Protein AF-A0A7J6WUA5-F1 (afdb_monomer)

Radius of gyration: 18.85 Å; Cα contacts (8 Å, |Δi|>4): 194; chains: 1; bounding box: 46×39×50 Å

InterPro domains:
  IPR005299 SAM dependent carboxyl methyltransferase [PF03492] (6-185)
  IPR005299 SAM dependent carboxyl methyltransferase [PTHR31009] (3-185)
  IPR029063 S-adenosyl-L-methionine-dependent methyltransferase superfamily [SSF53335] (3-185)
  IPR042086 Methyltransferase, alpha-helical capping domain [G3DSA:1.10.1200.270] (1-55)
  IPR042086 Methyltransferase, alpha-helical capping domain [G3DSA:1.10.1200.270] (58-186)

Structure (mmCIF, N/CA/C/O backbone):
data_AF-A0A7J6WUA5-F1
#
_entry.id   AF-A0A7J6WUA5-F1
#
loop_
_atom_site.group_PDB
_atom_site.id
_atom_site.type_symbol
_atom_site.label_atom_id
_atom_site.label_alt_id
_atom_site.label_comp_id
_atom_site.label_asym_id
_atom_site.label_entity_id
_atom_site.label_seq_id
_atom_site.pdbx_PDB_ins_code
_atom_site.Cartn_x
_atom_site.Cartn_y
_atom_site.Cartn_z
_atom_site.occupancy
_atom_site.B_iso_or_equiv
_atom_site.auth_seq_id
_atom_site.auth_comp_id
_atom_site.auth_asym_id
_atom_site.auth_atom_id
_atom_site.pdbx_PDB_model_num
ATOM 1 N N . GLU A 1 1 ? -14.670 4.514 -6.504 1.00 47.25 1 GLU A N 1
ATOM 2 C CA . GLU A 1 1 ? -13.288 4.251 -6.957 1.00 47.25 1 GLU A CA 1
ATOM 3 C C . GLU A 1 1 ? -12.418 4.179 -5.710 1.00 47.25 1 GLU A C 1
ATOM 5 O O . GLU A 1 1 ? -12.694 4.942 -4.797 1.00 47.25 1 GLU A O 1
ATOM 10 N N . ILE A 1 2 ? -11.485 3.227 -5.611 1.00 73.00 2 ILE A N 1
ATOM 11 C CA . ILE A 1 2 ? -10.708 2.976 -4.371 1.00 73.00 2 ILE A CA 1
ATOM 12 C C . ILE A 1 2 ? -9.416 3.826 -4.337 1.00 73.00 2 ILE A C 1
ATOM 14 O O . ILE A 1 2 ? -8.703 3.873 -3.342 1.00 73.00 2 ILE A O 1
ATOM 18 N N . VAL A 1 3 ? -9.103 4.515 -5.437 1.00 82.44 3 VAL A N 1
ATOM 19 C CA . VAL A 1 3 ? -7.919 5.369 -5.586 1.00 82.44 3 VAL A CA 1
ATOM 20 C C . VAL A 1 3 ? -8.333 6.840 -5.428 1.00 82.44 3 VAL A C 1
ATOM 22 O O . VAL A 1 3 ? -9.406 7.206 -5.918 1.00 82.44 3 VAL A O 1
ATOM 25 N N . PRO A 1 4 ? -7.520 7.696 -4.776 1.00 86.94 4 PRO A N 1
ATOM 26 C CA . PRO A 1 4 ? -7.826 9.120 -4.661 1.00 86.94 4 PRO A CA 1
ATOM 27 C C . PRO A 1 4 ? -7.942 9.803 -6.031 1.00 86.94 4 PRO A C 1
ATOM 29 O O . PRO A 1 4 ? -7.186 9.499 -6.949 1.00 86.94 4 PRO A O 1
ATOM 32 N N . GLN A 1 5 ? -8.860 10.761 -6.157 1.00 89.25 5 GLN A N 1
ATOM 33 C CA . GLN A 1 5 ? -9.063 11.539 -7.387 1.00 89.25 5 GLN A CA 1
ATOM 34 C C . GLN A 1 5 ? -8.179 12.796 -7.429 1.00 89.25 5 GLN A C 1
ATOM 36 O O . GLN A 1 5 ? -7.785 13.314 -6.381 1.00 89.25 5 GLN A O 1
ATOM 41 N N . GLY A 1 6 ? -7.913 13.332 -8.627 1.00 89.56 6 GLY A N 1
ATOM 42 C CA . GLY A 1 6 ? -7.157 14.582 -8.796 1.00 89.56 6 GLY A CA 1
ATOM 43 C C . GLY A 1 6 ? -5.647 14.428 -8.586 1.00 89.56 6 GLY A C 1
ATOM 44 O O . GLY A 1 6 ? -4.981 15.365 -8.134 1.00 89.56 6 GLY A O 1
ATOM 45 N N . ILE A 1 7 ? -5.120 13.228 -8.849 1.00 93.50 7 ILE A N 1
ATOM 46 C CA . ILE A 1 7 ? -3.705 12.857 -8.683 1.00 93.50 7 ILE A CA 1
ATOM 47 C C . ILE A 1 7 ? -3.048 12.425 -10.000 1.00 93.50 7 ILE A C 1
ATOM 49 O O . ILE A 1 7 ? -2.001 11.781 -9.997 1.00 93.50 7 ILE A O 1
ATOM 53 N N . GLU A 1 8 ? -3.624 12.811 -11.139 1.00 92.69 8 GLU A N 1
ATOM 54 C CA . GLU A 1 8 ? -3.133 12.495 -12.492 1.00 92.69 8 GLU A CA 1
ATOM 55 C C . GLU A 1 8 ? -1.740 13.101 -12.763 1.00 92.69 8 GLU A C 1
ATOM 57 O O . GLU A 1 8 ? -1.074 12.791 -13.747 1.00 92.69 8 GLU A O 1
ATOM 62 N N . ASN A 1 9 ? -1.279 13.984 -11.875 1.00 92.75 9 ASN A N 1
ATOM 63 C CA . ASN A 1 9 ? 0.053 14.565 -11.875 1.00 92.75 9 ASN A CA 1
ATOM 64 C C . ASN A 1 9 ? 1.099 13.743 -11.089 1.00 92.75 9 ASN A C 1
ATOM 66 O O . ASN A 1 9 ? 2.246 14.189 -11.004 1.00 92.75 9 ASN A O 1
ATOM 70 N N . ASN A 1 10 ? 0.768 12.558 -10.552 1.00 93.75 10 ASN A N 1
ATOM 71 C CA . ASN A 1 10 ? 1.708 11.664 -9.852 1.00 93.75 10 ASN A CA 1
ATOM 72 C C . ASN A 1 10 ? 2.637 10.876 -10.804 1.00 93.75 10 ASN A C 1
ATOM 74 O O . ASN A 1 10 ? 2.828 9.669 -10.663 1.00 93.75 10 ASN A O 1
ATOM 78 N N . LYS A 1 11 ? 3.222 11.562 -11.785 1.00 93.75 11 LYS A N 1
ATOM 79 C CA . LYS A 1 11 ? 3.952 10.934 -12.892 1.00 93.75 11 LYS A CA 1
ATOM 80 C C . LYS A 1 11 ? 5.142 10.093 -12.439 1.00 93.75 11 LYS A C 1
ATOM 82 O O . LYS A 1 11 ? 5.892 10.478 -11.537 1.00 93.75 11 LYS A O 1
ATOM 87 N N . GLY A 1 12 ? 5.329 8.954 -13.098 1.00 91.75 12 GLY A N 1
ATOM 88 C CA . GLY A 1 12 ? 6.407 8.001 -12.852 1.00 91.75 12 GLY A CA 1
ATOM 89 C C . GLY A 1 12 ? 6.359 7.318 -11.483 1.00 91.75 12 GLY A C 1
ATOM 90 O O . GLY A 1 12 ? 7.313 6.619 -11.130 1.00 91.75 12 GLY A O 1
ATOM 91 N N . ASN A 1 13 ? 5.295 7.508 -10.701 1.00 92.56 13 ASN A N 1
ATOM 92 C CA . ASN A 1 13 ? 5.089 6.889 -9.399 1.00 92.56 13 ASN A CA 1
ATOM 93 C C . ASN A 1 13 ? 3.769 6.120 -9.392 1.00 92.56 13 ASN A C 1
ATOM 95 O O . ASN A 1 13 ? 2.832 6.481 -10.083 1.00 92.56 13 ASN A O 1
ATOM 99 N N . ILE A 1 14 ? 3.691 5.098 -8.541 1.00 93.50 14 ILE A N 1
ATOM 100 C CA . ILE A 1 14 ? 2.462 4.313 -8.329 1.00 93.50 14 ILE A CA 1
ATOM 101 C C . ILE A 1 14 ? 1.848 4.551 -6.948 1.00 93.50 14 ILE A C 1
ATOM 103 O O . ILE A 1 14 ? 0.890 3.899 -6.557 1.00 93.50 14 ILE A O 1
ATOM 107 N N . TYR A 1 15 ? 2.465 5.424 -6.156 1.00 92.19 15 TYR A N 1
ATOM 108 C CA . TYR A 1 15 ? 2.075 5.755 -4.792 1.00 92.19 15 TYR A CA 1
ATOM 109 C C . TYR A 1 15 ? 2.707 7.099 -4.401 1.00 92.19 15 TYR A C 1
ATOM 111 O O . TYR A 1 15 ? 3.462 7.684 -5.182 1.00 92.19 15 TYR A O 1
ATOM 119 N N . MET A 1 16 ? 2.427 7.587 -3.194 1.00 89.50 16 MET A N 1
ATOM 120 C CA . MET A 1 16 ? 3.076 8.772 -2.634 1.00 89.50 16 MET A CA 1
ATOM 121 C C . MET A 1 16 ? 4.602 8.597 -2.542 1.00 89.50 16 MET A C 1
ATOM 123 O O . MET A 1 16 ? 5.107 7.698 -1.860 1.00 89.50 16 MET A O 1
ATOM 127 N N . TYR A 1 17 ? 5.353 9.490 -3.189 1.00 85.50 17 TYR A N 1
ATOM 128 C CA . TYR A 1 17 ? 6.814 9.482 -3.212 1.00 85.50 17 TYR A CA 1
ATOM 129 C C . TYR A 1 17 ? 7.408 10.902 -3.145 1.00 85.50 17 TYR A C 1
ATOM 131 O O . TYR A 1 17 ? 6.704 11.890 -3.277 1.00 85.50 17 TYR A O 1
ATOM 139 N N . LYS A 1 18 ? 8.731 11.043 -2.950 1.00 83.12 18 LYS A N 1
ATOM 140 C CA . LYS A 1 18 ? 9.404 12.362 -2.799 1.00 83.12 18 LYS A CA 1
ATOM 141 C C . LYS A 1 18 ? 9.215 13.289 -3.992 1.00 83.12 18 LYS A C 1
ATOM 143 O O . LYS A 1 18 ? 9.359 14.493 -3.842 1.00 83.12 18 LYS A O 1
ATOM 148 N N . THR A 1 19 ? 9.015 12.716 -5.173 1.00 88.19 19 THR A N 1
ATOM 149 C CA . THR A 1 19 ? 8.784 13.471 -6.403 1.00 88.19 19 THR A CA 1
ATOM 150 C C . THR A 1 19 ? 7.301 13.737 -6.638 1.00 88.19 19 THR A C 1
ATOM 152 O O . THR A 1 19 ? 6.976 14.473 -7.564 1.00 88.19 19 THR A O 1
ATOM 155 N N . SER A 1 20 ? 6.408 13.157 -5.828 1.00 90.19 20 SER A N 1
ATOM 156 C CA . SER A 1 20 ? 4.976 13.407 -5.914 1.00 90.19 20 SER A CA 1
ATOM 157 C C . SER A 1 20 ? 4.668 14.841 -5.476 1.00 90.19 20 SER A C 1
ATOM 159 O O . SER A 1 20 ? 5.227 15.317 -4.483 1.00 90.19 20 SER A O 1
ATOM 161 N N . PRO A 1 21 ? 3.774 15.541 -6.185 1.00 92.50 21 PRO A N 1
ATOM 162 C CA . PRO A 1 21 ? 3.318 16.858 -5.769 1.00 92.50 21 PRO A CA 1
ATOM 163 C C . PRO A 1 21 ? 2.430 16.774 -4.516 1.00 92.50 21 PRO A C 1
ATOM 165 O O . PRO A 1 21 ? 1.826 15.740 -4.230 1.00 92.50 21 PRO A O 1
ATOM 168 N N . GLN A 1 22 ? 2.346 17.876 -3.761 1.00 91.19 22 GLN A N 1
ATOM 169 C CA . GLN A 1 22 ? 1.662 17.919 -2.459 1.00 91.19 22 GLN A CA 1
ATOM 170 C C . GLN A 1 22 ? 0.196 17.458 -2.526 1.00 91.19 22 GLN A C 1
ATOM 172 O O . GLN A 1 22 ? -0.254 16.735 -1.641 1.00 91.19 22 GLN A O 1
ATOM 177 N N . ASN A 1 23 ? -0.523 17.786 -3.607 1.00 94.62 23 ASN A N 1
ATOM 178 C CA . ASN A 1 23 ? -1.920 17.378 -3.792 1.00 94.62 23 ASN A CA 1
ATOM 179 C C . ASN A 1 23 ? -2.111 15.855 -3.746 1.00 94.62 23 ASN A C 1
ATOM 181 O O . ASN A 1 23 ? -3.179 15.398 -3.355 1.00 94.62 23 ASN A O 1
ATOM 185 N N . VAL A 1 24 ? -1.093 15.069 -4.116 1.00 93.44 24 VAL A N 1
ATOM 186 C CA . VAL A 1 24 ? -1.149 13.606 -4.030 1.00 93.44 24 VAL A CA 1
ATOM 187 C C . VAL A 1 24 ? -1.243 13.182 -2.569 1.00 93.44 24 VAL A C 1
ATOM 189 O O . VAL A 1 24 ? -2.136 12.422 -2.210 1.00 93.44 24 VAL A O 1
ATOM 192 N N . PHE A 1 25 ? -0.379 13.716 -1.706 1.00 91.50 25 PHE A N 1
ATOM 193 C CA . PHE A 1 25 ? -0.401 13.407 -0.276 1.00 91.50 25 PHE A CA 1
ATOM 194 C C . PHE A 1 25 ? -1.731 13.794 0.372 1.00 91.50 25 PHE A C 1
ATOM 196 O O . PHE A 1 25 ? -2.308 12.999 1.115 1.00 91.50 25 PHE A O 1
ATOM 203 N N . ASP A 1 26 ? -2.238 14.979 0.036 1.00 93.25 26 ASP A N 1
ATOM 204 C CA . ASP A 1 26 ? -3.502 15.485 0.567 1.00 93.25 26 ASP A CA 1
ATOM 205 C C . ASP A 1 26 ? -4.687 14.618 0.109 1.00 93.25 26 ASP A C 1
ATOM 207 O O . ASP A 1 26 ? -5.572 14.306 0.906 1.00 93.25 26 ASP A O 1
ATOM 211 N N . ALA A 1 27 ? -4.696 14.182 -1.156 1.00 95.00 27 ALA A N 1
ATOM 212 C CA . ALA A 1 27 ? -5.743 13.325 -1.706 1.00 95.00 27 ALA A CA 1
ATOM 213 C C . ALA A 1 27 ? -5.755 11.937 -1.048 1.00 95.00 27 ALA A C 1
ATOM 215 O O . ALA A 1 27 ? -6.816 11.461 -0.645 1.00 95.00 27 ALA A O 1
ATOM 216 N N . TYR A 1 28 ? -4.586 11.313 -0.879 1.00 94.38 28 TYR A N 1
ATOM 217 C CA . TYR A 1 28 ? -4.449 10.030 -0.185 1.00 94.38 28 TYR A CA 1
ATOM 218 C C . TYR A 1 28 ? -4.880 10.112 1.284 1.00 94.38 28 TYR A C 1
ATOM 220 O O . TYR A 1 28 ? -5.637 9.258 1.746 1.00 94.38 28 TYR A O 1
ATOM 228 N N . LEU A 1 29 ? -4.454 11.155 2.007 1.00 93.44 29 LEU A N 1
ATOM 229 C CA . LEU A 1 29 ? -4.874 11.374 3.392 1.00 93.44 29 LEU A CA 1
ATOM 230 C C . LEU A 1 29 ? -6.388 11.585 3.483 1.00 93.44 29 LEU A C 1
ATOM 232 O O . LEU A 1 29 ? -7.039 10.973 4.324 1.00 93.44 29 LEU A O 1
ATOM 236 N N . LYS A 1 30 ? -6.965 12.412 2.605 1.00 95.06 30 LYS A N 1
ATOM 237 C CA . LYS A 1 30 ? -8.410 12.664 2.570 1.00 95.06 30 LYS A CA 1
ATOM 238 C C . LYS A 1 30 ? -9.211 11.393 2.282 1.00 95.06 30 LYS A C 1
ATOM 240 O O . LYS A 1 30 ? -10.259 11.189 2.893 1.00 95.06 30 LYS A O 1
ATOM 245 N N . GLN A 1 31 ? -8.733 10.554 1.364 1.00 95.75 31 GLN A N 1
ATOM 246 C CA . GLN A 1 31 ? -9.373 9.280 1.044 1.00 95.75 31 GLN A CA 1
ATOM 247 C C . GLN A 1 31 ? -9.356 8.348 2.262 1.00 95.75 31 GLN A C 1
ATOM 249 O O . GLN A 1 31 ? -10.412 7.892 2.694 1.00 95.75 31 GLN A O 1
ATOM 254 N N . PHE A 1 32 ? -8.187 8.161 2.884 1.00 95.25 32 PHE A N 1
ATOM 255 C CA . PHE A 1 32 ? -8.055 7.354 4.098 1.00 95.25 32 PHE A CA 1
ATOM 256 C C . PHE A 1 32 ? -8.932 7.866 5.245 1.00 95.25 32 PHE A C 1
ATOM 258 O O . PHE A 1 32 ? -9.605 7.086 5.911 1.00 95.25 32 PHE A O 1
ATOM 265 N N . ASP A 1 33 ? -8.949 9.179 5.460 1.00 95.44 33 ASP A N 1
ATOM 266 C CA . ASP A 1 33 ? -9.755 9.835 6.484 1.00 95.44 33 ASP A CA 1
ATOM 267 C C . ASP A 1 33 ? -11.253 9.534 6.309 1.00 95.44 33 ASP A C 1
ATOM 269 O O . ASP A 1 33 ? -11.926 9.136 7.266 1.00 95.44 33 ASP A O 1
ATOM 273 N N . SER A 1 34 ? -11.758 9.646 5.077 1.00 95.56 34 SER A N 1
ATOM 274 C CA . SER A 1 34 ? -13.142 9.320 4.721 1.00 95.56 34 SER A CA 1
ATOM 275 C C . SER A 1 34 ? -13.456 7.834 4.908 1.00 95.56 34 SER A C 1
ATOM 277 O O . SER A 1 34 ? -14.470 7.483 5.524 1.00 95.56 34 SER A O 1
ATOM 279 N N . ASP A 1 35 ? -12.585 6.960 4.407 1.00 96.50 35 ASP A N 1
ATOM 280 C CA . ASP A 1 35 ? -12.797 5.512 4.419 1.00 96.50 35 ASP A CA 1
ATOM 281 C C . ASP A 1 35 ? -12.731 4.955 5.842 1.00 96.50 35 ASP A C 1
ATOM 283 O O . ASP A 1 35 ? -13.618 4.211 6.265 1.00 96.50 35 ASP A O 1
ATOM 287 N N . PHE A 1 36 ? -11.736 5.376 6.628 1.00 96.94 36 PHE A N 1
ATOM 288 C CA . PHE A 1 36 ? -11.580 4.929 8.006 1.00 96.94 36 PHE A CA 1
ATOM 289 C C . PHE A 1 36 ? -12.686 5.480 8.914 1.00 96.94 36 PHE A C 1
ATOM 291 O O . PHE A 1 36 ? -13.229 4.732 9.723 1.00 96.94 36 PHE A O 1
ATOM 298 N N . SER A 1 37 ? -13.111 6.738 8.732 1.00 97.19 37 SER A N 1
ATOM 299 C CA . SER A 1 37 ? -14.276 7.283 9.455 1.00 97.19 37 SER A CA 1
ATOM 300 C C . SER A 1 37 ? -15.555 6.501 9.127 1.00 97.19 37 SER A C 1
ATOM 302 O O . SER A 1 37 ? -16.343 6.182 10.014 1.00 97.19 37 SER A O 1
ATOM 304 N N . SER A 1 38 ? -15.763 6.152 7.853 1.00 97.19 38 SER A N 1
ATOM 305 C CA . SER A 1 38 ? -16.928 5.365 7.420 1.00 97.19 38 SER A CA 1
ATOM 306 C C . SER A 1 38 ? -16.897 3.944 7.983 1.00 97.19 38 SER A C 1
ATOM 308 O O . SER A 1 38 ? -17.931 3.426 8.412 1.00 97.19 38 SER A O 1
ATOM 310 N N . PHE A 1 39 ? -15.712 3.331 8.043 1.00 97.50 39 PHE A N 1
ATOM 311 C CA . PHE A 1 39 ? -15.500 2.048 8.705 1.00 97.50 39 PHE A CA 1
ATOM 312 C C . PHE A 1 39 ? -15.868 2.117 10.191 1.00 97.50 39 PHE A C 1
ATOM 314 O O . PHE A 1 39 ? -16.641 1.279 10.652 1.00 97.50 39 PHE A O 1
ATOM 321 N N . LEU A 1 40 ? -15.377 3.119 10.930 1.00 97.94 40 LEU A N 1
ATOM 322 C CA . LEU A 1 40 ? -15.691 3.285 12.352 1.00 97.94 40 LEU A CA 1
ATOM 323 C C . LEU A 1 40 ? -17.197 3.464 12.567 1.00 97.94 40 LEU A C 1
ATOM 325 O O . LEU A 1 40 ? -17.788 2.726 13.349 1.00 97.94 40 LEU A O 1
ATOM 329 N N . ARG A 1 41 ? -17.853 4.347 11.811 1.00 97.38 41 ARG A N 1
ATOM 330 C CA . ARG A 1 41 ? -19.307 4.533 11.917 1.00 97.38 41 ARG A CA 1
ATOM 331 C C . ARG A 1 41 ? -20.092 3.251 11.642 1.00 97.38 41 ARG A C 1
ATOM 333 O O . ARG A 1 41 ? -21.014 2.928 12.374 1.00 97.38 41 ARG A O 1
ATOM 340 N N . SER A 1 42 ? -19.698 2.487 10.626 1.00 97.94 42 SER A N 1
ATOM 341 C CA . SER A 1 42 ? -20.360 1.20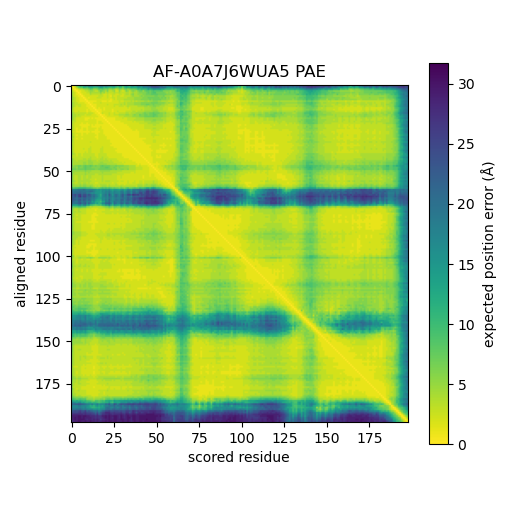8 10.329 1.00 97.94 42 SER A CA 1
ATOM 342 C C . SER A 1 42 ? 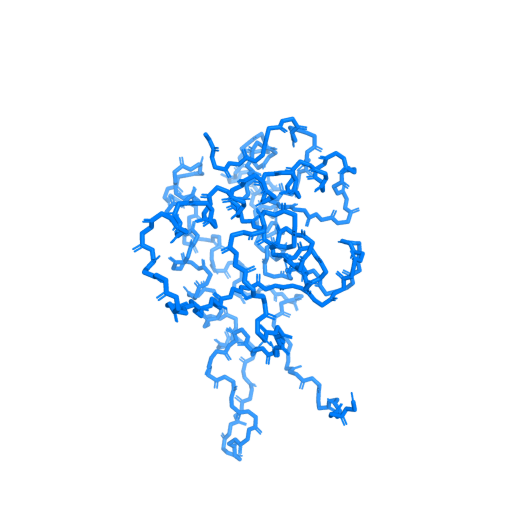-20.180 0.212 11.480 1.00 97.94 42 SER A C 1
ATOM 344 O O . SER A 1 42 ? -21.117 -0.464 11.891 1.00 97.94 42 SER A O 1
ATOM 346 N N . ARG A 1 43 ? -18.973 0.144 12.056 1.00 97.88 43 ARG A N 1
ATOM 347 C CA . ARG A 1 43 ? -18.685 -0.744 13.189 1.00 97.88 43 ARG A CA 1
ATOM 348 C C . ARG A 1 43 ? -19.404 -0.328 14.466 1.00 97.88 43 ARG A C 1
ATOM 350 O O . ARG A 1 43 ? -19.701 -1.199 15.276 1.00 97.88 43 ARG A O 1
ATOM 357 N N . SER A 1 44 ? -19.686 0.955 14.669 1.00 96.88 44 SER A N 1
ATOM 358 C CA . SER A 1 44 ? -20.380 1.408 15.877 1.00 96.88 44 SER A CA 1
ATOM 359 C C . SER A 1 44 ? -21.864 1.053 15.893 1.00 96.88 44 SER A C 1
ATOM 361 O O . SER A 1 44 ? -22.429 0.877 16.968 1.00 96.88 44 SER A O 1
ATOM 363 N N . GLU A 1 45 ? -22.478 0.876 14.723 1.00 97.31 45 GLU A N 1
ATOM 364 C CA . GLU A 1 45 ? -23.852 0.377 14.596 1.00 97.31 45 GLU A CA 1
ATOM 365 C C . GLU A 1 45 ? -23.952 -1.138 14.848 1.00 97.31 45 GLU A C 1
ATOM 367 O O . GLU A 1 45 ? -24.978 -1.632 15.316 1.00 97.31 45 GLU A O 1
ATOM 372 N N . GLU A 1 46 ? -22.887 -1.883 14.551 1.00 97.94 46 GLU A N 1
ATOM 373 C CA . GLU A 1 46 ? -22.861 -3.347 14.633 1.00 97.94 46 GLU A CA 1
ATOM 374 C C . GLU A 1 46 ? -22.342 -3.879 15.978 1.00 97.94 46 GLU A C 1
ATOM 376 O O . GLU A 1 46 ? -22.751 -4.953 16.431 1.00 97.94 46 GLU A O 1
ATOM 381 N N . ILE A 1 47 ? -21.414 -3.162 16.616 1.00 97.44 47 ILE A N 1
ATOM 382 C CA . ILE A 1 47 ? -20.791 -3.581 17.872 1.00 97.44 47 ILE A CA 1
ATOM 383 C C . ILE A 1 47 ? -21.700 -3.210 19.048 1.00 97.44 47 ILE A C 1
ATOM 385 O O . ILE A 1 47 ? -22.100 -2.064 19.229 1.00 97.44 47 ILE A O 1
ATOM 389 N N . ILE A 1 48 ? -21.993 -4.197 19.897 1.00 95.88 48 ILE A N 1
ATOM 390 C CA . ILE A 1 48 ? -22.800 -4.005 21.107 1.00 95.88 48 ILE A CA 1
ATOM 391 C C . ILE A 1 48 ? -22.151 -3.020 22.090 1.00 95.88 48 ILE A C 1
ATOM 393 O O . ILE A 1 48 ? -20.928 -2.887 22.155 1.00 95.88 48 ILE A O 1
ATOM 397 N N . SER A 1 49 ? -22.967 -2.385 22.937 1.00 94.44 49 SER A N 1
ATOM 398 C CA . SER A 1 49 ? -22.461 -1.523 24.011 1.00 94.44 49 SER A CA 1
ATOM 399 C C . SER A 1 49 ? -21.484 -2.280 24.923 1.00 94.44 49 SER A C 1
ATOM 401 O O . SER A 1 49 ? -21.778 -3.384 25.382 1.00 94.44 49 SER A O 1
ATOM 403 N N . GLY A 1 50 ? -20.305 -1.696 25.160 1.00 94.69 50 GLY A N 1
ATOM 404 C CA . GLY A 1 50 ? -19.208 -2.325 25.908 1.00 94.69 50 GLY A CA 1
ATOM 405 C C . GLY A 1 50 ? -18.353 -3.313 25.100 1.00 94.69 50 GLY A C 1
ATOM 406 O O . GLY A 1 50 ? -17.360 -3.821 25.624 1.00 94.69 50 GLY A O 1
ATOM 407 N N . GLY A 1 51 ? -18.702 -3.577 23.837 1.00 96.88 51 GLY A N 1
ATOM 408 C CA . GLY A 1 51 ? -17.883 -4.353 22.912 1.00 96.88 51 GLY A CA 1
ATOM 409 C C . GLY A 1 51 ? -16.552 -3.665 22.596 1.00 96.88 51 GLY A C 1
ATOM 410 O O . GLY A 1 51 ? -16.405 -2.451 22.732 1.00 96.88 51 GLY A O 1
ATOM 411 N N . ARG A 1 52 ? -15.563 -4.458 22.174 1.00 96.81 52 ARG A N 1
ATOM 412 C CA . ARG A 1 52 ? -14.215 -3.984 21.834 1.00 96.81 52 ARG A CA 1
ATOM 413 C C . ARG A 1 52 ? -13.843 -4.390 20.419 1.00 96.81 52 ARG A C 1
ATOM 415 O O . ARG A 1 52 ? -14.294 -5.419 19.923 1.00 96.81 52 ARG A O 1
ATOM 422 N N . MET A 1 53 ? -12.969 -3.602 19.811 1.00 97.12 53 MET A N 1
ATOM 423 C CA . MET A 1 53 ? -12.409 -3.861 18.493 1.00 97.12 53 MET A CA 1
ATOM 424 C C . MET A 1 53 ? -10.889 -3.763 18.573 1.00 97.12 53 MET A C 1
ATOM 426 O O . MET A 1 53 ? -10.355 -2.830 19.166 1.00 97.12 53 MET A O 1
ATOM 430 N N . VAL A 1 54 ? -10.203 -4.730 17.968 1.00 97.44 54 VAL A N 1
ATOM 431 C CA . VAL A 1 54 ? -8.747 -4.723 17.809 1.00 97.44 54 VAL A CA 1
ATOM 432 C C . VAL A 1 54 ? -8.460 -4.622 16.319 1.00 97.44 54 VAL A C 1
ATOM 434 O O . VAL A 1 54 ? -8.978 -5.420 15.540 1.00 97.44 54 VAL A O 1
ATOM 437 N N . ILE A 1 55 ? -7.666 -3.629 15.923 1.00 96.75 55 ILE A N 1
ATOM 438 C CA . ILE A 1 55 ? -7.291 -3.396 14.528 1.00 96.75 55 ILE A CA 1
ATOM 439 C C . ILE A 1 55 ? -5.772 -3.416 14.426 1.00 96.75 55 ILE A C 1
ATOM 441 O O . ILE A 1 55 ? -5.085 -2.717 15.167 1.00 96.75 55 ILE A O 1
ATOM 445 N N . THR A 1 56 ? -5.259 -4.179 13.467 1.00 95.06 56 THR A N 1
ATOM 446 C CA . THR A 1 56 ? -3.847 -4.172 13.082 1.00 95.06 56 THR A CA 1
ATOM 447 C C . THR A 1 56 ? -3.755 -3.748 11.625 1.00 95.06 56 THR A C 1
ATOM 449 O O . THR A 1 56 ? -4.452 -4.295 10.773 1.00 95.06 56 THR A O 1
ATOM 452 N N . MET A 1 57 ? -2.918 -2.755 11.334 1.00 92.81 57 MET A N 1
ATOM 453 C CA . MET A 1 57 ? -2.728 -2.225 9.985 1.00 92.81 57 MET A CA 1
ATOM 454 C C . MET A 1 57 ? -1.273 -1.819 9.763 1.00 92.81 57 MET A C 1
ATOM 456 O O . MET A 1 57 ? -0.558 -1.495 10.711 1.00 92.81 57 MET A O 1
ATOM 460 N N . ILE A 1 58 ? -0.842 -1.822 8.503 1.00 90.19 58 ILE A N 1
ATOM 461 C CA . ILE A 1 58 ? 0.485 -1.336 8.124 1.00 90.19 58 ILE A CA 1
ATOM 462 C C . ILE A 1 58 ? 0.474 0.190 8.229 1.00 90.19 58 ILE A C 1
ATOM 464 O O . ILE A 1 58 ? -0.253 0.865 7.503 1.00 90.19 58 ILE A O 1
ATOM 468 N N . GLY A 1 59 ? 1.283 0.728 9.137 1.00 89.19 59 GLY A N 1
ATOM 469 C CA . GLY A 1 59 ? 1.404 2.165 9.363 1.00 89.19 59 GLY A CA 1
ATOM 470 C C . GLY A 1 59 ? 2.776 2.724 8.998 1.00 89.19 59 GLY A C 1
ATOM 471 O O . GLY A 1 59 ? 3.609 2.062 8.376 1.00 89.19 59 GLY A O 1
ATOM 472 N N . ARG A 1 60 ? 3.012 3.967 9.414 1.00 84.19 60 ARG A N 1
ATOM 473 C CA . ARG A 1 60 ? 4.320 4.636 9.379 1.00 84.19 60 ARG A CA 1
ATOM 474 C C . ARG A 1 60 ? 4.564 5.382 10.692 1.00 84.19 60 ARG A C 1
ATOM 476 O O . ARG A 1 60 ? 3.623 5.926 11.268 1.00 84.19 60 ARG A O 1
ATOM 483 N N . ARG A 1 61 ? 5.813 5.437 11.168 1.00 75.12 61 ARG A N 1
ATOM 484 C CA . ARG A 1 61 ? 6.156 6.155 12.413 1.00 75.12 61 ARG A CA 1
ATOM 485 C C . ARG A 1 61 ? 6.193 7.671 12.225 1.00 75.12 61 ARG A C 1
ATOM 487 O O . ARG A 1 61 ? 5.792 8.419 13.109 1.00 75.12 61 ARG A O 1
ATOM 494 N N . ILE A 1 62 ? 6.695 8.126 11.080 1.00 66.38 62 ILE A N 1
ATOM 495 C CA . ILE A 1 62 ? 7.049 9.533 10.867 1.00 66.38 62 ILE A CA 1
ATOM 496 C C . ILE A 1 62 ? 5.842 10.361 10.3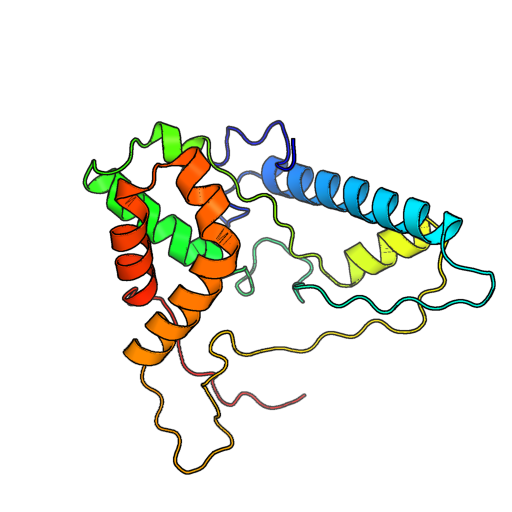92 1.00 66.38 62 ILE A C 1
ATOM 498 O O . ILE A 1 62 ? 5.098 9.958 9.495 1.00 66.38 62 ILE A O 1
ATOM 502 N N . LEU A 1 63 ? 5.700 11.552 10.988 1.00 57.41 63 LEU A N 1
ATOM 503 C CA . LEU A 1 63 ? 4.690 12.568 10.660 1.00 57.41 63 LEU A CA 1
ATOM 504 C C . LEU A 1 63 ? 4.841 13.098 9.225 1.00 57.41 63 LEU A C 1
ATOM 506 O O . LEU A 1 63 ? 3.855 13.255 8.515 1.00 57.41 63 LEU A O 1
ATOM 510 N N . GLU A 1 64 ? 6.084 13.318 8.794 1.00 56.47 64 GLU A N 1
ATOM 511 C CA . GLU A 1 64 ? 6.427 13.856 7.480 1.00 56.47 64 GLU A CA 1
ATOM 512 C C . GLU A 1 64 ? 6.411 12.776 6.384 1.00 56.47 64 GLU A C 1
ATOM 514 O O . GLU A 1 64 ? 7.264 11.877 6.389 1.00 56.47 64 GLU A O 1
ATOM 519 N N . PRO A 1 65 ? 5.530 12.886 5.371 1.00 51.69 65 PRO A N 1
ATOM 520 C CA . PRO A 1 65 ? 5.477 11.952 4.243 1.00 51.69 65 PRO A CA 1
ATOM 521 C C . PRO A 1 65 ? 6.764 11.908 3.397 1.00 51.69 65 PRO A C 1
ATOM 523 O O . PRO A 1 65 ? 6.939 11.027 2.556 1.00 51.69 65 PRO A O 1
ATOM 526 N N . SER A 1 66 ? 7.673 12.866 3.598 1.00 49.28 66 SER A N 1
ATOM 527 C CA . SER A 1 66 ? 8.870 13.096 2.788 1.00 49.28 66 SER A CA 1
ATOM 528 C C . SER A 1 66 ? 10.121 12.340 3.259 1.00 49.28 66 SER A C 1
ATOM 530 O O . SER A 1 66 ? 11.111 12.304 2.520 1.00 49.28 66 SER A O 1
ATOM 532 N N . ASN A 1 67 ? 10.118 11.683 4.425 1.00 52.47 67 ASN A N 1
ATOM 533 C CA . ASN A 1 67 ? 11.349 11.133 5.012 1.00 52.47 67 ASN A CA 1
ATOM 534 C C . ASN A 1 67 ? 11.606 9.638 4.703 1.00 52.47 67 ASN A C 1
ATOM 536 O O . ASN A 1 67 ? 10.792 8.970 4.068 1.00 52.47 67 ASN A O 1
ATOM 540 N N . LYS A 1 68 ? 12.798 9.142 5.071 1.00 46.66 68 LYS A N 1
ATOM 541 C CA . LYS A 1 68 ? 13.407 7.854 4.654 1.00 46.66 68 LYS A CA 1
ATOM 542 C C . LYS A 1 68 ? 12.651 6.570 5.046 1.00 46.66 68 LYS A C 1
ATOM 544 O O . LYS A 1 68 ? 12.959 5.523 4.488 1.00 46.66 68 LYS A O 1
ATOM 549 N N . GLU A 1 69 ? 11.653 6.642 5.923 1.00 50.41 69 GLU A N 1
ATOM 550 C CA . GLU A 1 69 ? 10.776 5.513 6.297 1.00 50.41 69 GLU A CA 1
ATOM 551 C C . GLU A 1 69 ? 9.507 5.453 5.430 1.00 50.41 69 GLU A C 1
ATOM 553 O O . GLU A 1 69 ? 8.401 5.186 5.898 1.00 50.41 69 GLU A O 1
ATOM 558 N N . ARG A 1 70 ? 9.639 5.754 4.137 1.00 58.62 70 ARG A N 1
ATOM 559 C CA . ARG A 1 70 ? 8.562 5.508 3.173 1.00 58.62 70 ARG A CA 1
ATOM 560 C C . ARG A 1 70 ? 8.448 4.013 2.897 1.00 58.62 70 ARG A C 1
ATOM 562 O O . ARG A 1 70 ? 9.398 3.268 3.125 1.00 58.62 70 ARG A O 1
ATOM 569 N N . CYS A 1 71 ? 7.294 3.579 2.383 1.00 65.56 71 CYS A N 1
ATOM 570 C CA . CYS A 1 71 ? 7.093 2.199 1.944 1.00 65.56 71 CYS A CA 1
ATOM 571 C C . CYS A 1 71 ? 8.066 1.878 0.795 1.00 65.56 71 CYS A C 1
ATOM 573 O O . CYS A 1 71 ? 7.743 2.033 -0.384 1.00 65.56 71 CYS A O 1
ATOM 575 N N . LYS A 1 72 ? 9.288 1.468 1.157 1.00 77.44 72 LYS A N 1
ATOM 576 C CA . LYS A 1 72 ? 10.392 1.159 0.244 1.00 77.44 72 LYS A CA 1
ATOM 577 C C . LYS A 1 72 ? 9.958 0.127 -0.796 1.00 77.44 72 LYS A C 1
ATOM 579 O O . LYS A 1 72 ? 10.412 0.172 -1.929 1.00 77.44 72 LYS A O 1
ATOM 584 N N . LEU A 1 73 ? 9.022 -0.745 -0.431 1.00 86.44 73 LEU A N 1
ATOM 585 C CA . LEU A 1 73 ? 8.421 -1.742 -1.309 1.00 86.44 73 LEU A CA 1
ATOM 586 C C . LEU A 1 73 ? 7.758 -1.112 -2.537 1.00 86.44 73 LEU A C 1
ATOM 588 O O . LEU A 1 73 ? 8.112 -1.450 -3.661 1.00 86.44 73 LEU A O 1
ATOM 592 N N . TRP A 1 74 ? 6.853 -0.151 -2.344 1.00 89.06 74 TRP A N 1
ATOM 593 C CA . TRP A 1 74 ? 6.154 0.484 -3.465 1.00 89.06 74 TRP A CA 1
ATOM 594 C C . TRP A 1 74 ? 7.090 1.344 -4.312 1.00 89.06 74 TRP A C 1
ATOM 596 O O . TRP A 1 74 ? 6.921 1.423 -5.525 1.00 89.06 74 TRP A O 1
ATOM 606 N N . GLU A 1 75 ? 8.128 1.929 -3.709 1.00 88.19 75 GLU A N 1
ATOM 607 C CA . GLU A 1 75 ? 9.190 2.602 -4.461 1.00 88.19 75 GLU A CA 1
ATOM 608 C C . GLU A 1 75 ? 9.959 1.628 -5.364 1.00 88.19 75 GLU A C 1
ATOM 610 O O . GLU A 1 75 ? 10.196 1.935 -6.533 1.00 88.19 75 GLU A O 1
ATOM 615 N N . LEU A 1 76 ? 10.374 0.477 -4.828 1.00 90.56 76 LEU A N 1
ATOM 616 C CA . LEU A 1 76 ? 11.100 -0.551 -5.575 1.00 90.56 76 LEU A CA 1
ATOM 617 C C . LEU A 1 76 ? 10.235 -1.111 -6.711 1.00 90.56 76 LEU A C 1
ATOM 619 O O . LEU A 1 76 ? 10.728 -1.263 -7.825 1.00 90.56 76 LEU A O 1
ATOM 623 N N . LEU A 1 77 ? 8.940 -1.323 -6.465 1.00 93.94 77 LEU A N 1
ATOM 624 C CA . LEU A 1 77 ? 7.992 -1.754 -7.492 1.00 93.94 77 LEU A CA 1
ATOM 625 C C . LEU A 1 77 ? 7.814 -0.688 -8.586 1.00 93.94 77 LEU A C 1
ATOM 627 O O . LEU A 1 77 ? 7.902 -1.002 -9.771 1.00 93.94 77 LEU A O 1
ATOM 631 N N . ALA A 1 78 ? 7.664 0.587 -8.205 1.00 94.00 78 ALA A N 1
ATOM 632 C CA . ALA A 1 78 ? 7.598 1.701 -9.154 1.00 94.00 78 ALA A CA 1
ATOM 633 C C . ALA A 1 78 ? 8.872 1.815 -10.000 1.00 94.00 78 ALA A C 1
ATOM 635 O O . ALA A 1 78 ? 8.804 2.115 -11.189 1.00 94.00 78 ALA A O 1
ATOM 636 N N . LYS A 1 79 ? 10.047 1.579 -9.400 1.00 94.19 79 LYS A N 1
ATOM 637 C CA . LYS A 1 79 ? 11.318 1.539 -10.133 1.00 94.19 79 LYS A CA 1
ATOM 638 C C . LYS A 1 79 ? 11.323 0.417 -11.169 1.00 94.19 79 LYS A C 1
ATOM 640 O O . LYS A 1 79 ? 11.672 0.691 -12.308 1.00 94.19 79 LYS A O 1
ATOM 645 N N . SER A 1 80 ? 10.899 -0.795 -10.806 1.00 96.31 80 SER A N 1
ATOM 646 C CA . SER A 1 80 ? 10.838 -1.915 -11.755 1.00 96.31 80 SER A CA 1
ATOM 647 C C . SER A 1 80 ? 9.894 -1.623 -12.923 1.00 96.31 80 SER A C 1
ATOM 649 O O . SER A 1 80 ? 10.256 -1.872 -14.067 1.00 96.31 80 SER A O 1
ATOM 651 N N . LEU A 1 81 ? 8.738 -1.001 -12.667 1.00 97.38 81 LEU A N 1
ATOM 652 C CA . LEU A 1 81 ? 7.837 -0.546 -13.733 1.00 97.38 81 LEU A CA 1
ATOM 653 C C . LEU A 1 81 ? 8.482 0.522 -14.629 1.00 97.38 81 LEU A C 1
ATOM 655 O O . LEU A 1 81 ? 8.331 0.468 -15.846 1.00 97.38 81 LEU A O 1
ATOM 659 N N . ARG A 1 82 ? 9.235 1.475 -14.062 1.00 96.62 82 ARG A N 1
ATOM 660 C CA . ARG A 1 82 ? 9.972 2.474 -14.857 1.00 96.62 82 ARG A CA 1
ATOM 661 C C . ARG A 1 82 ? 11.041 1.848 -15.745 1.00 96.62 82 ARG A C 1
ATOM 663 O O . ARG A 1 82 ? 11.204 2.295 -16.876 1.00 96.62 82 ARG A O 1
ATOM 670 N N . ASP A 1 83 ? 11.736 0.823 -15.259 1.00 96.81 83 ASP A N 1
ATOM 671 C CA . ASP A 1 83 ? 12.714 0.083 -16.060 1.00 96.81 83 ASP A CA 1
ATOM 672 C C . ASP A 1 83 ? 12.011 -0.583 -17.265 1.00 96.81 83 ASP A C 1
ATOM 674 O O . ASP A 1 83 ? 12.459 -0.453 -18.402 1.00 96.81 83 ASP A O 1
ATOM 678 N N . MET A 1 84 ? 10.826 -1.171 -17.054 1.00 97.81 84 MET A N 1
ATOM 679 C CA . MET A 1 84 ? 10.002 -1.742 -18.132 1.00 97.81 84 MET A CA 1
ATOM 680 C C . MET A 1 84 ? 9.461 -0.689 -19.115 1.00 97.81 84 MET A C 1
ATOM 682 O O . MET A 1 84 ? 9.328 -0.976 -20.306 1.00 97.81 84 MET A O 1
ATOM 686 N N . VAL A 1 85 ? 9.177 0.536 -18.657 1.00 97.94 85 VAL A N 1
ATOM 687 C CA . VAL A 1 85 ? 8.830 1.669 -19.537 1.00 97.94 85 VAL A CA 1
ATOM 688 C C . VAL A 1 85 ? 10.023 2.077 -20.401 1.00 97.94 85 VAL A C 1
ATOM 690 O O . VAL A 1 85 ? 9.874 2.261 -21.609 1.00 97.94 85 VAL A O 1
ATOM 693 N N . ALA A 1 86 ? 11.222 2.168 -19.818 1.00 97.69 86 ALA A N 1
ATOM 694 C CA . ALA A 1 86 ? 12.444 2.485 -20.561 1.00 97.69 86 ALA A CA 1
ATOM 695 C C . ALA A 1 86 ? 12.754 1.431 -21.642 1.00 97.69 86 ALA A C 1
ATOM 697 O O . ALA A 1 86 ? 13.233 1.768 -22.726 1.00 97.69 86 ALA A O 1
ATOM 698 N N . GLU A 1 87 ? 12.419 0.170 -21.371 1.00 97.75 87 GLU A N 1
ATOM 699 C CA . GLU A 1 87 ? 12.528 -0.954 -22.307 1.00 97.75 87 GLU A CA 1
ATOM 700 C C . GLU A 1 87 ? 11.346 -1.069 -23.286 1.00 97.75 87 GLU A C 1
ATOM 702 O O . GLU A 1 87 ? 11.361 -1.932 -24.163 1.00 97.75 87 GLU A O 1
ATOM 707 N N . LYS A 1 88 ? 10.349 -0.177 -23.195 1.00 97.44 88 LYS A N 1
ATOM 708 C CA . LYS A 1 88 ? 9.129 -0.156 -24.027 1.00 97.44 88 LYS A CA 1
ATOM 709 C C . LYS A 1 88 ? 8.247 -1.403 -23.891 1.00 97.44 88 LYS A C 1
ATOM 711 O O . LYS A 1 88 ? 7.455 -1.690 -24.786 1.00 97.44 88 LYS A O 1
ATOM 716 N N . ILE A 1 89 ? 8.368 -2.126 -22.779 1.00 97.75 89 ILE A N 1
ATOM 717 C CA . ILE A 1 89 ? 7.483 -3.243 -22.421 1.00 97.75 89 ILE A CA 1
ATOM 718 C C . ILE A 1 89 ? 6.155 -2.695 -21.883 1.00 97.75 89 ILE A C 1
ATOM 720 O O . ILE A 1 89 ? 5.091 -3.235 -22.170 1.00 97.75 89 ILE A O 1
ATOM 724 N N . VAL A 1 90 ? 6.216 -1.591 -21.132 1.00 97.75 90 VAL A N 1
ATOM 725 C CA . VAL A 1 90 ? 5.051 -0.888 -20.582 1.00 97.75 90 VAL A CA 1
ATOM 726 C C . VAL A 1 90 ? 4.962 0.506 -21.198 1.00 97.75 90 VAL A C 1
ATOM 728 O O . VAL A 1 90 ? 5.958 1.213 -21.325 1.00 97.75 90 VAL A O 1
ATOM 731 N N . GLU A 1 91 ? 3.756 0.927 -21.568 1.00 97.69 91 GLU A N 1
ATOM 732 C CA . GLU A 1 91 ? 3.508 2.300 -22.005 1.00 97.69 91 GLU A CA 1
ATOM 733 C C . GLU A 1 91 ? 3.636 3.272 -20.823 1.00 97.69 91 GLU A C 1
ATOM 735 O O . GLU A 1 91 ? 3.017 3.073 -19.778 1.00 97.69 91 GLU A O 1
ATOM 740 N N . GLU A 1 92 ? 4.376 4.369 -20.996 1.00 97.25 92 GLU A N 1
ATOM 741 C CA . GLU A 1 92 ? 4.547 5.398 -19.956 1.00 97.25 92 GLU A CA 1
ATOM 742 C C . GLU A 1 92 ? 3.199 5.936 -19.444 1.00 97.25 92 GLU A C 1
ATOM 744 O O . GLU A 1 92 ? 3.009 6.104 -18.243 1.00 97.25 92 GLU A O 1
ATOM 749 N N . ALA A 1 93 ? 2.217 6.098 -20.336 1.00 96.50 93 ALA A N 1
ATOM 750 C CA . ALA A 1 93 ? 0.869 6.532 -19.975 1.00 96.50 93 ALA A CA 1
ATOM 751 C C . ALA A 1 93 ? 0.141 5.547 -19.037 1.00 96.50 93 ALA A C 1
ATOM 753 O O . ALA A 1 93 ? -0.639 5.974 -18.181 1.00 96.50 93 ALA A O 1
ATOM 754 N N . LYS A 1 94 ? 0.399 4.234 -19.156 1.00 96.38 94 LYS A N 1
ATOM 755 C CA . LYS A 1 94 ? -0.139 3.236 -18.218 1.00 96.38 94 LYS A CA 1
ATOM 756 C C . LYS A 1 94 ? 0.507 3.375 -16.845 1.00 96.38 94 LYS A C 1
ATOM 758 O O . LYS A 1 94 ? -0.193 3.254 -15.847 1.00 96.38 94 LYS A O 1
ATOM 763 N N . LEU A 1 95 ? 1.808 3.659 -16.777 1.00 96.50 95 LEU A N 1
ATOM 764 C CA . LEU A 1 95 ? 2.473 3.925 -15.501 1.00 96.50 95 LEU A CA 1
ATOM 765 C C . LEU A 1 95 ? 1.931 5.202 -14.842 1.00 96.50 95 LEU A C 1
ATOM 767 O O . LEU A 1 95 ? 1.552 5.165 -13.678 1.00 96.50 95 LEU A O 1
ATOM 771 N N . ASP A 1 96 ? 1.853 6.303 -15.588 1.00 95.25 96 ASP A N 1
ATOM 772 C CA . ASP A 1 96 ? 1.441 7.616 -15.069 1.00 95.25 96 ASP A CA 1
ATOM 773 C C . ASP A 1 96 ? -0.016 7.660 -14.582 1.00 95.25 96 ASP A C 1
ATOM 775 O O . ASP A 1 96 ? -0.357 8.463 -13.714 1.00 95.25 96 ASP A O 1
ATOM 779 N N . SER A 1 97 ? -0.881 6.808 -15.134 1.00 94.50 97 SER A N 1
ATOM 780 C CA . SER A 1 97 ? -2.288 6.700 -14.726 1.00 94.50 97 SER A CA 1
ATOM 781 C C . SER A 1 97 ? -2.518 5.745 -13.552 1.00 94.50 97 SER A C 1
ATOM 783 O O . SER A 1 97 ? -3.610 5.734 -12.986 1.00 94.50 97 SER A O 1
ATOM 785 N N . PHE A 1 98 ? -1.517 4.952 -13.162 1.00 95.06 98 PHE A N 1
ATOM 786 C CA . PHE A 1 98 ? -1.667 3.946 -12.118 1.00 95.06 98 PHE A CA 1
ATOM 787 C C . PHE A 1 98 ? -1.324 4.490 -10.732 1.00 95.06 98 PHE A C 1
ATOM 789 O O . PHE A 1 98 ? -0.270 5.081 -10.516 1.00 95.06 98 PHE A O 1
ATOM 796 N N . ASN A 1 99 ? -2.184 4.215 -9.754 1.00 94.50 99 ASN A N 1
ATOM 797 C CA . ASN A 1 99 ? -1.945 4.529 -8.351 1.00 94.50 99 ASN A CA 1
ATOM 798 C C . ASN A 1 99 ? -2.502 3.412 -7.462 1.00 94.50 99 ASN A C 1
ATOM 800 O O . ASN A 1 99 ? -3.594 2.898 -7.697 1.00 94.50 99 ASN A O 1
ATOM 804 N N . LEU A 1 100 ? -1.748 3.036 -6.433 1.00 92.94 100 LEU A N 1
ATOM 805 C CA . LEU A 1 100 ? -2.124 1.984 -5.501 1.00 92.94 100 LEU A CA 1
ATOM 806 C C . LEU A 1 100 ? -3.222 2.468 -4.542 1.00 92.94 100 LEU A C 1
ATOM 808 O O . LEU A 1 100 ? -3.066 3.524 -3.934 1.00 92.94 100 LEU A O 1
ATOM 812 N N . PRO A 1 101 ? -4.285 1.684 -4.305 1.00 92.00 101 PRO A N 1
ATOM 813 C CA . PRO A 1 101 ? -5.381 2.052 -3.406 1.00 92.00 101 PRO A CA 1
ATOM 814 C C . PRO A 1 101 ? -5.048 1.759 -1.931 1.00 92.00 101 PRO A C 1
ATOM 816 O O . PRO A 1 101 ? -5.858 1.204 -1.192 1.00 92.00 101 PRO A O 1
ATOM 819 N N . TYR A 1 102 ? -3.828 2.077 -1.499 1.00 87.75 102 TYR A N 1
ATOM 820 C CA . TYR A 1 102 ? -3.370 1.854 -0.129 1.00 87.75 102 TYR A CA 1
ATOM 821 C C . TYR A 1 102 ? -3.020 3.176 0.532 1.00 87.75 102 TYR A C 1
ATOM 823 O O . TYR A 1 102 ? -2.598 4.116 -0.129 1.00 87.75 102 TYR A O 1
ATOM 831 N N . TYR A 1 103 ? -3.146 3.235 1.851 1.00 90.88 103 TYR A N 1
ATOM 832 C CA . TYR A 1 103 ? -2.601 4.320 2.650 1.00 90.88 103 TYR A CA 1
ATOM 833 C C . TYR A 1 103 ? -1.991 3.735 3.914 1.00 90.88 103 TYR A C 1
ATOM 835 O O . TYR A 1 103 ? -2.631 2.932 4.588 1.00 90.88 103 TYR A O 1
ATOM 843 N N . ASN A 1 104 ? -0.765 4.142 4.237 1.00 90.69 104 ASN A N 1
ATOM 844 C CA . ASN A 1 104 ? -0.085 3.710 5.456 1.00 90.69 104 ASN A CA 1
ATOM 845 C C . ASN A 1 104 ? -0.158 4.849 6.474 1.00 90.69 104 ASN A C 1
ATOM 847 O O . ASN A 1 104 ? 0.720 5.716 6.427 1.00 90.69 104 ASN A O 1
ATOM 851 N N . PRO A 1 105 ? -1.168 4.906 7.355 1.00 91.94 105 PRO A N 1
ATOM 852 C CA . PRO A 1 105 ? -1.344 6.020 8.277 1.00 91.94 105 PRO A CA 1
ATOM 853 C C . PRO A 1 105 ? -0.281 6.048 9.374 1.00 91.94 105 PRO A C 1
ATOM 855 O O . PRO A 1 105 ? 0.342 5.033 9.693 1.00 91.94 105 PRO A O 1
ATOM 858 N N . ASN A 1 106 ? -0.088 7.211 9.987 1.00 90.25 106 ASN A N 1
ATOM 859 C CA . ASN A 1 106 ? 0.649 7.317 11.245 1.00 90.25 106 ASN A CA 1
ATOM 860 C C . ASN A 1 106 ? -0.295 7.317 12.460 1.00 90.25 106 ASN A C 1
ATOM 862 O O . ASN A 1 106 ? -1.504 7.526 12.344 1.00 90.25 106 ASN A O 1
ATOM 866 N N . GLY A 1 107 ? 0.267 7.095 13.651 1.00 92.25 107 GLY A N 1
ATOM 867 C CA . GLY A 1 107 ? -0.518 7.010 14.885 1.00 92.25 107 GLY A CA 1
ATOM 868 C C . GLY A 1 107 ? -1.300 8.289 15.218 1.00 92.25 107 GLY A C 1
ATOM 869 O O . GLY A 1 107 ? -2.398 8.211 15.766 1.00 92.25 107 GLY A O 1
ATOM 870 N N . THR A 1 108 ? -0.779 9.464 14.854 1.00 92.44 108 THR A N 1
ATOM 871 C CA . THR A 1 108 ? -1.469 10.747 15.054 1.00 92.44 108 THR A CA 1
ATOM 872 C C . THR A 1 108 ? -2.697 10.859 14.154 1.00 92.44 108 THR A C 1
ATOM 874 O O . THR A 1 108 ? -3.760 11.244 14.632 1.00 92.44 108 THR A O 1
ATOM 877 N N . GLU A 1 109 ? -2.591 10.470 12.881 1.00 94.56 109 GLU A N 1
ATOM 878 C CA . GLU A 1 109 ? -3.724 10.443 11.940 1.00 94.56 109 GLU A CA 1
ATOM 879 C C . GLU A 1 109 ? -4.843 9.525 12.443 1.00 94.56 109 GLU A C 1
ATOM 881 O O . GLU A 1 109 ? -5.992 9.954 12.537 1.00 94.56 109 GLU A O 1
ATOM 886 N N . ILE A 1 110 ? -4.499 8.298 12.852 1.00 95.50 110 ILE A N 1
ATOM 887 C CA . ILE A 1 110 ? -5.459 7.330 13.408 1.00 95.50 110 ILE A CA 1
ATOM 888 C C . ILE A 1 110 ? -6.151 7.909 14.645 1.00 95.50 110 ILE A C 1
ATOM 890 O O . ILE A 1 110 ? -7.380 7.896 14.736 1.00 95.50 110 ILE A O 1
ATOM 894 N N . ARG A 1 111 ? -5.372 8.443 15.595 1.00 95.94 111 ARG A N 1
ATOM 895 C CA . ARG A 1 111 ? -5.901 9.026 16.834 1.00 95.94 111 ARG A CA 1
ATOM 896 C C . ARG A 1 111 ? -6.874 10.164 16.542 1.00 95.94 111 ARG A C 1
ATOM 898 O O . ARG A 1 111 ? -7.951 10.193 17.132 1.00 95.94 111 ARG A O 1
ATOM 905 N N . ASN A 1 112 ? -6.508 11.067 15.636 1.00 96.25 112 ASN A N 1
ATOM 906 C CA . ASN A 1 112 ? -7.334 12.213 15.277 1.00 96.25 112 ASN A CA 1
ATOM 907 C C . ASN A 1 112 ? -8.665 11.775 14.655 1.00 96.25 112 ASN A C 1
ATOM 909 O O . ASN A 1 112 ? -9.707 12.322 15.013 1.00 96.25 112 ASN A O 1
ATOM 913 N N . ILE A 1 113 ? -8.650 10.772 13.769 1.00 97.56 113 ILE A N 1
ATOM 914 C CA . ILE A 1 113 ? -9.873 10.253 13.143 1.00 97.56 113 ILE A CA 1
ATOM 915 C C . ILE A 1 113 ? -10.791 9.612 14.189 1.00 97.56 113 ILE A C 1
ATOM 917 O O . ILE A 1 113 ? -11.972 9.948 14.230 1.00 97.56 113 ILE A O 1
ATOM 921 N N . ILE A 1 114 ? -10.259 8.761 15.075 1.00 97.19 114 ILE A N 1
ATOM 922 C CA . ILE A 1 114 ? -11.051 8.106 16.133 1.00 97.19 114 ILE A CA 1
ATOM 923 C C . ILE A 1 114 ? -11.670 9.143 17.075 1.00 97.19 114 ILE A C 1
ATOM 925 O O . ILE A 1 114 ? -12.854 9.064 17.393 1.00 97.19 114 ILE A O 1
ATOM 929 N N . GLN A 1 115 ? -10.890 10.142 17.499 1.00 96.69 115 GLN A N 1
ATOM 930 C CA . GLN A 1 115 ? -11.375 11.209 18.377 1.00 96.69 115 GLN A CA 1
ATOM 931 C C . GLN A 1 115 ? -12.454 12.068 17.715 1.00 96.69 115 GLN A C 1
ATOM 933 O O . GLN A 1 115 ? -13.407 12.467 18.380 1.00 96.69 115 GLN A O 1
ATOM 938 N N . ARG A 1 116 ? -12.304 12.362 16.420 1.00 97.06 116 ARG A N 1
ATOM 939 C CA . ARG A 1 116 ? -13.271 13.158 15.661 1.00 97.06 116 ARG A CA 1
ATOM 940 C C . ARG A 1 116 ? -14.561 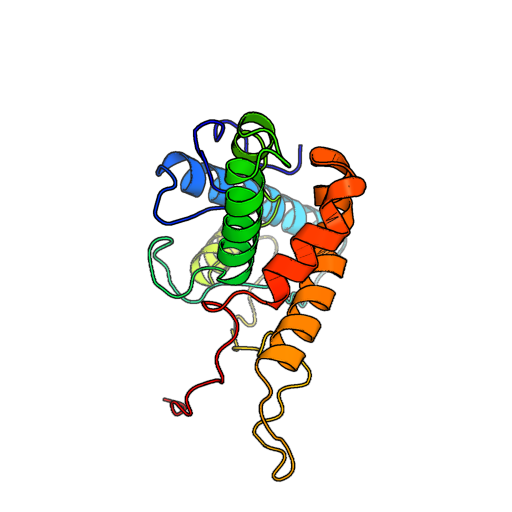12.389 15.381 1.00 97.06 116 ARG A C 1
ATOM 942 O O . ARG A 1 116 ? -15.624 12.997 15.414 1.00 97.06 116 ARG A O 1
ATOM 949 N N . ASP A 1 117 ? -14.470 11.095 15.079 1.00 96.00 117 ASP A N 1
ATOM 950 C CA . ASP A 1 117 ? -15.641 10.237 14.875 1.00 96.00 117 ASP A CA 1
ATOM 951 C C . ASP A 1 117 ? -16.426 10.044 16.181 1.00 96.00 117 ASP A C 1
ATOM 953 O O . ASP A 1 117 ? -17.647 10.175 16.198 1.00 96.00 117 ASP A O 1
ATOM 957 N N . GLY A 1 118 ? -15.722 9.795 17.289 1.00 95.56 118 GLY A N 1
ATOM 958 C CA . GLY A 1 118 ? -16.304 9.740 18.630 1.00 95.56 118 GLY A CA 1
ATOM 959 C C . GLY A 1 118 ? -17.108 8.475 18.940 1.00 95.56 118 GLY A C 1
ATOM 960 O O . GLY A 1 118 ? -17.566 8.332 20.073 1.00 95.56 118 GLY A O 1
ATOM 961 N N . SER A 1 119 ? -17.255 7.538 17.994 1.00 95.88 119 SER A N 1
ATOM 962 C CA . SER A 1 119 ? -18.017 6.304 18.231 1.00 95.88 119 SER A CA 1
ATOM 963 C C . SER A 1 119 ? -17.285 5.288 19.112 1.00 95.88 119 SER A C 1
ATOM 965 O O . SER A 1 119 ? -17.921 4.432 19.723 1.00 95.88 119 SER A O 1
ATOM 967 N N . PHE A 1 120 ? -15.953 5.364 19.181 1.00 97.00 120 PHE A N 1
ATOM 968 C CA . PHE A 1 120 ? -15.116 4.452 19.961 1.00 97.00 120 PHE A CA 1
ATOM 969 C C . PHE A 1 120 ? -14.172 5.207 20.889 1.00 97.00 120 PHE A C 1
ATOM 971 O O . PHE A 1 120 ? -13.636 6.261 20.548 1.00 97.00 120 PHE A O 1
ATOM 978 N N . HIS A 1 121 ? -13.909 4.611 22.050 1.00 96.38 121 HIS A N 1
ATOM 979 C CA . HIS A 1 121 ? -12.817 5.027 22.918 1.00 96.38 121 HIS A CA 1
ATOM 980 C C . HIS A 1 121 ? -11.524 4.310 22.509 1.00 96.38 121 HIS A C 1
ATOM 982 O O . HIS A 1 121 ? -11.522 3.102 22.277 1.00 96.38 121 HIS A O 1
ATOM 988 N N . LEU A 1 122 ? -10.423 5.058 22.405 1.00 97.12 122 LEU A N 1
ATOM 989 C CA . LEU A 1 122 ? -9.116 4.497 22.080 1.00 97.12 122 LEU A CA 1
ATOM 990 C C . LEU A 1 122 ? -8.426 4.001 23.355 1.00 97.12 122 LEU A C 1
ATOM 992 O O . LEU A 1 122 ? -7.822 4.798 24.070 1.00 97.12 122 LEU A O 1
ATOM 996 N N . ASP A 1 123 ? -8.490 2.692 23.592 1.00 96.62 123 ASP A N 1
ATOM 997 C CA . ASP A 1 123 ? -7.850 2.044 24.745 1.00 96.62 123 ASP A CA 1
ATOM 998 C C . ASP A 1 123 ? -6.319 1.980 24.606 1.00 96.62 123 ASP A C 1
ATOM 1000 O O . ASP A 1 123 ? -5.585 2.352 25.519 1.00 96.62 123 ASP A O 1
ATOM 1004 N N . LEU A 1 124 ? -5.830 1.496 23.459 1.00 96.50 124 LEU A N 1
ATOM 1005 C CA . LEU A 1 124 ? -4.410 1.262 23.204 1.00 96.50 124 LEU A CA 1
ATOM 1006 C C . LEU A 1 124 ? -4.068 1.602 21.753 1.00 96.50 124 LEU A C 1
ATOM 1008 O O . LEU A 1 124 ? -4.799 1.242 20.831 1.00 96.50 124 LEU A O 1
ATOM 1012 N N . LEU A 1 125 ? -2.938 2.281 21.559 1.00 95.62 125 LEU A N 1
ATOM 1013 C CA . LEU A 1 125 ? -2.350 2.532 20.248 1.00 95.62 125 LEU A CA 1
ATOM 1014 C C . LEU A 1 125 ? -0.845 2.311 20.340 1.00 95.62 125 LEU A C 1
ATOM 1016 O O . LEU A 1 125 ? -0.131 3.134 20.911 1.00 95.62 125 LEU A O 1
ATOM 1020 N N . GLU A 1 126 ? -0.389 1.212 19.754 1.00 92.94 126 GLU A N 1
ATOM 1021 C CA . GLU A 1 126 ? 1.013 0.811 19.726 1.00 92.94 126 GLU A CA 1
ATOM 1022 C C . GLU A 1 126 ? 1.453 0.530 18.291 1.00 92.94 126 GLU A C 1
ATOM 1024 O O . GLU A 1 126 ? 0.647 0.217 17.414 1.00 92.94 126 GLU A O 1
ATOM 1029 N N . SER A 1 127 ? 2.755 0.652 18.055 1.00 89.50 127 SER A N 1
ATOM 1030 C CA . SER A 1 127 ? 3.387 0.337 16.780 1.00 89.50 127 SER A CA 1
ATOM 1031 C C . SER A 1 127 ? 4.654 -0.460 17.029 1.00 89.50 127 SER A C 1
ATOM 1033 O O . SER A 1 127 ? 5.420 -0.128 17.933 1.00 89.50 127 SER A O 1
ATOM 1035 N N . PHE A 1 128 ? 4.904 -1.457 16.193 1.00 87.00 128 PHE A N 1
ATOM 1036 C CA . PHE A 1 128 ? 6.110 -2.273 16.227 1.00 87.00 128 PHE A CA 1
ATOM 1037 C C . PHE A 1 128 ? 6.611 -2.511 14.803 1.00 87.00 128 PHE A C 1
ATOM 1039 O O . PHE A 1 128 ? 5.842 -2.436 13.842 1.00 87.00 128 PHE A O 1
ATOM 1046 N N . ASP A 1 129 ? 7.906 -2.791 14.668 1.00 82.62 129 ASP A N 1
ATOM 1047 C CA . ASP A 1 129 ? 8.538 -2.956 13.360 1.00 82.62 129 ASP A CA 1
ATOM 1048 C C . ASP A 1 129 ? 8.676 -4.433 13.009 1.00 82.62 129 ASP A C 1
ATOM 1050 O O . ASP A 1 129 ? 9.376 -5.190 13.687 1.00 82.62 129 ASP A O 1
ATOM 1054 N N . VAL A 1 130 ? 8.084 -4.823 11.886 1.00 80.25 130 VAL A N 1
ATOM 1055 C CA . VAL A 1 130 ? 8.212 -6.172 11.326 1.00 80.25 130 VAL A CA 1
ATOM 1056 C C . VAL A 1 130 ? 9.267 -6.209 10.226 1.00 80.25 130 VAL A C 1
ATOM 1058 O O . VAL A 1 130 ? 9.479 -5.220 9.521 1.00 80.25 130 VAL A O 1
ATOM 1061 N N . ASN A 1 131 ? 9.957 -7.344 10.088 1.00 80.00 131 ASN A N 1
ATOM 1062 C CA . ASN A 1 131 ? 10.741 -7.593 8.884 1.00 80.00 131 ASN A CA 1
ATOM 1063 C C . ASN A 1 131 ? 9.787 -7.968 7.740 1.00 80.00 131 ASN A C 1
ATOM 1065 O O . ASN A 1 131 ? 8.813 -8.687 7.952 1.00 80.00 131 ASN A O 1
ATOM 1069 N N . TRP A 1 132 ? 10.052 -7.451 6.541 1.00 79.69 132 TRP A N 1
ATOM 1070 C CA . TRP A 1 132 ? 9.285 -7.798 5.346 1.00 79.69 132 TRP A CA 1
ATOM 1071 C C . TRP A 1 132 ? 9.578 -9.215 4.871 1.00 79.69 132 TRP A C 1
ATOM 1073 O O . TRP A 1 132 ? 8.702 -9.851 4.286 1.00 79.69 132 TRP A O 1
ATOM 1083 N N . ASP A 1 133 ? 10.789 -9.705 5.127 1.00 82.44 133 ASP A N 1
ATOM 1084 C CA . ASP A 1 133 ? 11.094 -11.116 4.977 1.00 82.44 133 ASP A CA 1
ATOM 1085 C C . ASP A 1 133 ? 10.715 -11.852 6.263 1.00 82.44 133 ASP A C 1
ATOM 1087 O O . ASP A 1 133 ? 11.352 -11.694 7.302 1.00 82.44 133 ASP A O 1
ATOM 1091 N N . ALA A 1 134 ? 9.655 -12.655 6.187 1.00 73.69 134 ALA A N 1
ATOM 1092 C CA . ALA A 1 134 ? 9.174 -13.454 7.310 1.00 73.69 134 ALA A CA 1
ATOM 1093 C C . ALA A 1 134 ? 10.118 -14.615 7.675 1.00 73.69 134 ALA A C 1
ATOM 1095 O O . ALA A 1 134 ? 9.926 -15.244 8.711 1.00 73.69 134 ALA A O 1
ATOM 1096 N N . THR A 1 135 ? 11.094 -14.926 6.817 1.00 76.19 135 THR A N 1
ATOM 1097 C CA . THR A 1 135 ? 12.087 -15.988 7.042 1.00 76.19 135 THR A CA 1
ATOM 1098 C C . THR A 1 135 ? 13.417 -15.463 7.572 1.00 76.19 135 THR A C 1
ATOM 1100 O O . THR A 1 135 ? 14.259 -16.263 7.976 1.00 76.19 135 THR A O 1
ATOM 1103 N N . ASP A 1 136 ? 13.601 -14.140 7.589 1.00 74.31 136 ASP A N 1
ATOM 1104 C CA . ASP A 1 136 ? 14.746 -13.507 8.232 1.00 74.31 136 ASP A CA 1
ATOM 1105 C C . ASP A 1 136 ? 14.585 -13.630 9.752 1.00 74.31 136 ASP A C 1
ATOM 1107 O O . ASP A 1 136 ? 13.891 -12.827 10.384 1.00 74.31 136 ASP A O 1
ATOM 1111 N N . ASP A 1 137 ? 15.251 -14.626 10.329 1.00 71.75 137 ASP A N 1
ATOM 1112 C CA . ASP A 1 137 ? 15.297 -14.855 11.769 1.00 71.75 137 ASP A CA 1
ATOM 1113 C C . ASP A 1 137 ? 16.708 -14.557 12.298 1.00 71.75 137 ASP A C 1
ATOM 1115 O O . ASP A 1 137 ? 17.554 -15.449 12.354 1.00 71.75 137 ASP A O 1
ATOM 1119 N N . PRO A 1 138 ? 17.006 -13.295 12.659 1.00 65.44 138 PRO A N 1
ATOM 1120 C CA . PRO A 1 138 ? 18.323 -12.925 13.164 1.00 65.44 138 PRO A CA 1
ATOM 1121 C C . PRO A 1 138 ? 18.618 -13.500 14.559 1.00 65.44 138 PRO A C 1
ATOM 1123 O O . PRO A 1 138 ? 19.750 -13.373 15.020 1.00 65.44 138 PRO A O 1
ATOM 1126 N N . GLU A 1 139 ? 17.626 -14.078 15.247 1.00 70.06 139 GLU A N 1
ATOM 1127 C CA . GLU A 1 139 ? 17.795 -14.715 16.559 1.00 70.06 139 GLU A CA 1
ATOM 1128 C C . GLU A 1 139 ? 18.185 -16.195 16.436 1.00 70.06 139 GLU A C 1
ATOM 1130 O O . GLU A 1 139 ? 18.660 -16.797 17.400 1.00 70.06 139 GLU A O 1
ATOM 1135 N N . ASN A 1 140 ? 18.041 -16.777 15.245 1.00 73.50 140 ASN A N 1
ATOM 1136 C CA . ASN A 1 140 ? 18.495 -18.122 14.941 1.00 73.50 140 ASN A CA 1
ATOM 1137 C C . ASN A 1 140 ? 19.994 -18.113 14.586 1.00 73.50 140 ASN A C 1
ATOM 1139 O O . ASN A 1 140 ? 20.395 -17.571 13.559 1.00 73.50 140 ASN A O 1
ATOM 1143 N N . GLU A 1 141 ? 20.829 -18.743 15.419 1.00 69.06 141 GLU A N 1
ATOM 1144 C CA . GLU A 1 141 ? 22.289 -18.808 15.226 1.00 69.06 141 GLU A CA 1
ATOM 1145 C C . GLU A 1 141 ? 22.706 -19.484 13.904 1.00 69.06 141 GLU A C 1
ATOM 1147 O O . GLU A 1 141 ? 23.781 -19.192 13.378 1.00 69.06 141 GLU A O 1
ATOM 1152 N N . ASP A 1 142 ? 21.846 -20.335 13.336 1.00 72.69 142 ASP A N 1
ATOM 1153 C CA . ASP A 1 142 ? 22.072 -21.008 12.052 1.00 72.69 142 ASP A CA 1
ATOM 1154 C C . ASP A 1 142 ? 21.595 -20.175 10.844 1.00 72.69 142 ASP A C 1
ATOM 1156 O O . ASP A 1 142 ? 21.762 -20.583 9.688 1.00 72.69 142 ASP A O 1
ATOM 1160 N N . PHE A 1 143 ? 20.983 -19.007 11.073 1.00 73.12 143 PHE A N 1
ATOM 1161 C CA . PHE A 1 143 ? 20.460 -18.162 10.007 1.00 73.12 143 PHE A CA 1
ATOM 1162 C C . PHE A 1 143 ? 21.583 -17.457 9.235 1.00 73.12 143 PHE A C 1
ATOM 1164 O O . PHE A 1 143 ? 22.358 -16.660 9.766 1.00 73.12 143 PHE A O 1
ATOM 1171 N N . VAL A 1 144 ? 21.620 -17.692 7.922 1.00 72.38 144 VAL A N 1
ATOM 1172 C CA . VAL A 1 144 ? 22.515 -16.997 6.993 1.00 72.38 144 VAL A CA 1
ATOM 1173 C C . VAL A 1 144 ? 21.682 -16.116 6.074 1.00 72.38 144 VAL A C 1
ATOM 1175 O O . VAL A 1 144 ? 20.961 -16.611 5.206 1.00 72.38 144 VAL A O 1
ATOM 1178 N N . PHE A 1 145 ? 21.819 -14.798 6.230 1.00 76.25 145 PHE A N 1
ATOM 1179 C CA . PHE A 1 145 ? 21.129 -13.840 5.372 1.00 76.25 145 PHE A CA 1
ATOM 1180 C C . PHE A 1 145 ? 21.534 -14.023 3.904 1.00 76.25 145 PHE A C 1
ATOM 1182 O O . PHE A 1 145 ? 22.695 -13.845 3.525 1.00 76.25 145 PHE A O 1
ATOM 1189 N N . SER A 1 146 ? 20.548 -14.313 3.059 1.00 81.38 146 SER A N 1
ATOM 1190 C CA . SER A 1 146 ? 20.695 -14.360 1.608 1.00 81.38 146 SER A CA 1
ATOM 1191 C C . SER A 1 146 ? 19.841 -13.265 0.993 1.00 81.38 146 SER A C 1
ATOM 1193 O O . SER A 1 146 ? 18.616 -13.357 0.960 1.00 81.38 146 SER A O 1
ATOM 1195 N N . LYS A 1 147 ? 20.494 -12.238 0.442 1.00 79.31 147 LYS A N 1
ATOM 1196 C CA . LYS A 1 147 ? 19.805 -11.127 -0.227 1.00 79.31 147 LYS A CA 1
ATOM 1197 C C . LYS A 1 147 ? 18.879 -11.601 -1.354 1.00 79.31 147 LYS A C 1
ATOM 1199 O O . LYS A 1 147 ? 17.812 -11.029 -1.544 1.00 79.31 147 LYS A O 1
ATOM 1204 N N . ILE A 1 148 ? 19.294 -12.637 -2.086 1.00 83.75 148 ILE A N 1
ATOM 1205 C CA . ILE A 1 148 ? 18.521 -13.220 -3.191 1.00 83.75 148 ILE A CA 1
ATOM 1206 C C . ILE A 1 148 ? 17.261 -13.894 -2.643 1.00 83.75 148 ILE A C 1
ATOM 1208 O O . ILE A 1 148 ? 16.156 -13.592 -3.084 1.00 83.75 148 ILE A O 1
ATOM 1212 N N . THR A 1 149 ? 17.420 -14.765 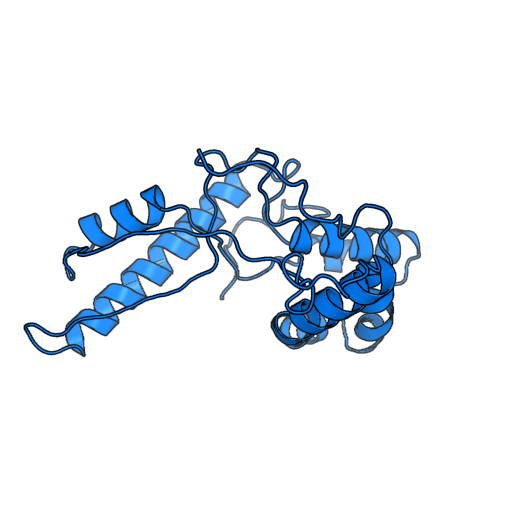-1.644 1.00 85.56 149 THR A N 1
ATOM 1213 C CA . THR A 1 149 ? 16.295 -15.479 -1.023 1.00 85.56 149 THR A CA 1
ATOM 1214 C C . THR A 1 149 ? 15.315 -14.495 -0.392 1.00 85.56 149 THR A C 1
ATOM 1216 O O . THR A 1 149 ? 14.109 -14.608 -0.599 1.00 85.56 149 THR A O 1
ATOM 1219 N N . SER A 1 150 ? 15.839 -13.476 0.288 1.00 85.75 150 SER A N 1
ATOM 1220 C CA . SER A 1 150 ? 15.032 -12.430 0.902 1.00 85.75 150 SER A CA 1
ATOM 1221 C C . SER A 1 150 ? 14.245 -11.627 -0.127 1.00 85.75 150 SER A C 1
ATOM 1223 O O . SER A 1 150 ? 13.032 -11.454 0.005 1.00 85.75 150 SER A O 1
ATOM 1225 N N . GLY A 1 151 ? 14.887 -11.243 -1.234 1.00 88.50 151 GLY A N 1
ATOM 1226 C CA . GLY A 1 151 ? 14.203 -10.597 -2.350 1.00 88.50 151 GLY A CA 1
ATOM 1227 C C . GLY A 1 151 ? 13.070 -11.426 -2.933 1.00 88.50 151 GLY A C 1
ATOM 1228 O O . GLY A 1 151 ? 11.979 -10.900 -3.150 1.00 88.50 151 GLY A O 1
ATOM 1229 N N . GLN A 1 152 ? 13.280 -12.728 -3.107 1.00 90.56 152 GLN A N 1
ATOM 1230 C CA . GLN A 1 152 ? 12.250 -13.643 -3.598 1.00 90.56 152 GLN A CA 1
ATOM 1231 C C . GLN A 1 152 ? 11.086 -13.803 -2.612 1.00 90.56 152 GLN A C 1
ATOM 1233 O O . GLN A 1 152 ? 9.928 -13.827 -3.032 1.00 90.56 152 GLN A O 1
ATOM 1238 N N . ASN A 1 153 ? 11.366 -13.904 -1.312 1.00 89.50 153 ASN A N 1
ATOM 1239 C CA . ASN A 1 153 ? 10.333 -14.041 -0.285 1.00 89.50 153 ASN A CA 1
ATOM 1240 C C . ASN A 1 153 ? 9.466 -12.789 -0.202 1.00 89.50 153 ASN A C 1
ATOM 1242 O O . ASN A 1 153 ? 8.237 -12.881 -0.262 1.00 89.50 153 ASN A O 1
ATOM 1246 N N . VAL A 1 154 ? 10.090 -11.611 -0.167 1.00 89.94 154 VAL A N 1
ATOM 1247 C CA . VAL A 1 154 ? 9.340 -10.356 -0.163 1.00 89.94 154 VAL A CA 1
ATOM 1248 C C . VAL A 1 154 ? 8.576 -10.171 -1.473 1.00 89.94 154 VAL A C 1
ATOM 1250 O O . VAL A 1 154 ? 7.410 -9.786 -1.439 1.00 89.94 154 VAL A O 1
ATOM 1253 N N . ALA A 1 155 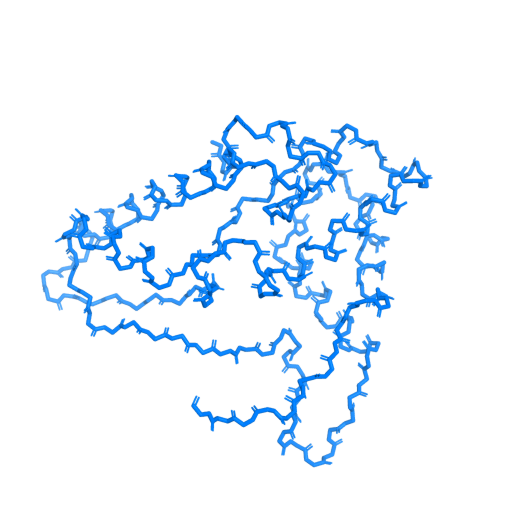? 9.169 -10.499 -2.625 1.00 93.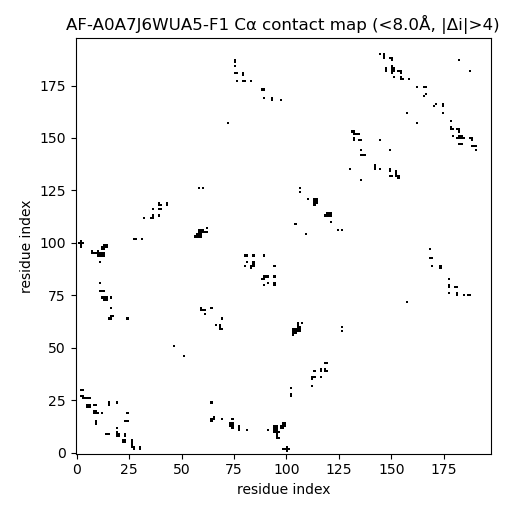19 155 ALA A N 1
ATOM 1254 C CA . ALA A 1 155 ? 8.480 -10.446 -3.915 1.00 93.19 155 ALA A CA 1
ATOM 1255 C C . ALA A 1 155 ? 7.211 -11.298 -3.935 1.00 93.19 155 ALA A C 1
ATOM 1257 O O . ALA A 1 155 ? 6.173 -10.809 -4.370 1.00 93.19 155 ALA A O 1
ATOM 1258 N N . LYS A 1 156 ? 7.253 -12.525 -3.402 1.00 93.62 156 LYS A N 1
ATOM 1259 C CA . LYS A 1 156 ? 6.068 -13.389 -3.281 1.00 93.62 156 LYS A CA 1
ATOM 1260 C C . LYS A 1 156 ? 4.985 -12.758 -2.407 1.00 93.62 156 LYS A C 1
ATOM 1262 O O . LYS A 1 156 ? 3.822 -12.754 -2.803 1.00 93.62 156 LYS A O 1
ATOM 1267 N N . CYS A 1 157 ? 5.353 -12.187 -1.259 1.00 91.81 157 CYS A N 1
ATOM 1268 C CA . CYS A 1 157 ? 4.406 -11.506 -0.372 1.00 91.81 157 CYS A CA 1
ATOM 1269 C C . CYS A 1 157 ? 3.756 -10.292 -1.050 1.00 91.81 157 CYS A C 1
ATOM 1271 O O . CYS A 1 157 ? 2.538 -10.135 -1.010 1.00 91.81 157 CYS A O 1
ATOM 1273 N N . ILE A 1 158 ? 4.555 -9.451 -1.712 1.00 92.69 158 ILE A N 1
ATOM 1274 C CA . ILE A 1 158 ? 4.051 -8.263 -2.411 1.00 92.69 158 ILE A CA 1
ATOM 1275 C C . ILE A 1 158 ? 3.206 -8.645 -3.625 1.00 92.69 158 ILE A C 1
ATOM 1277 O O . ILE A 1 158 ? 2.165 -8.029 -3.862 1.00 92.69 158 ILE A O 1
ATOM 1281 N N . ARG A 1 159 ? 3.591 -9.693 -4.355 1.00 95.81 159 ARG A N 1
ATOM 1282 C CA . ARG A 1 159 ? 2.800 -10.255 -5.450 1.00 95.81 159 ARG A CA 1
ATOM 1283 C C . ARG A 1 159 ? 1.428 -10.697 -4.966 1.00 95.81 159 ARG A C 1
ATOM 1285 O O . ARG A 1 159 ? 0.431 -10.220 -5.495 1.00 95.81 159 ARG A O 1
ATOM 1292 N N . ALA A 1 160 ? 1.369 -11.487 -3.896 1.00 95.12 160 ALA A N 1
ATOM 1293 C CA . ALA A 1 160 ? 0.109 -11.984 -3.350 1.00 95.12 160 ALA A CA 1
ATOM 1294 C C . ALA A 1 160 ? -0.900 -10.868 -3.009 1.00 95.12 160 ALA A C 1
ATOM 1296 O O . ALA A 1 160 ? -2.101 -11.067 -3.174 1.00 95.12 160 ALA A O 1
ATOM 1297 N N . VAL A 1 161 ? -0.434 -9.695 -2.560 1.00 92.12 161 VAL A N 1
ATOM 1298 C CA . VAL A 1 161 ? -1.324 -8.576 -2.192 1.00 92.12 161 VAL A CA 1
ATOM 1299 C C . VAL A 1 161 ? -1.655 -7.625 -3.342 1.00 92.12 161 VAL A C 1
ATOM 1301 O O . VAL A 1 161 ? -2.651 -6.915 -3.246 1.00 92.12 161 VAL A O 1
ATOM 1304 N N . SER A 1 162 ? -0.844 -7.577 -4.405 1.00 94.06 162 SER A N 1
ATOM 1305 C CA . SER A 1 162 ? -0.954 -6.543 -5.453 1.00 94.06 162 SER A CA 1
ATOM 1306 C C . SER A 1 162 ? -1.193 -7.071 -6.869 1.00 94.06 162 SER A C 1
ATOM 1308 O O . SER A 1 162 ? -1.619 -6.297 -7.725 1.00 94.06 162 SER A O 1
ATOM 1310 N N . GLU A 1 163 ? -0.975 -8.364 -7.133 1.00 96.62 163 GLU A N 1
ATOM 1311 C CA . GLU A 1 163 ? -1.043 -8.952 -8.477 1.00 96.62 163 GLU A CA 1
ATOM 1312 C C . GLU A 1 163 ? -2.389 -8.716 -9.157 1.00 96.62 163 GLU A C 1
ATOM 1314 O O . GLU A 1 163 ? -2.410 -8.281 -10.300 1.00 96.62 163 GLU A O 1
ATOM 1319 N N . SER A 1 164 ? -3.510 -8.910 -8.461 1.00 95.88 164 SER A N 1
ATOM 1320 C CA . SER A 1 164 ? -4.841 -8.721 -9.056 1.00 95.88 164 SER A CA 1
ATOM 1321 C C . SER A 1 164 ? -5.059 -7.300 -9.589 1.00 95.88 164 SER A C 1
ATOM 1323 O O . SER A 1 164 ? -5.597 -7.115 -10.681 1.00 95.88 164 SER A O 1
ATOM 1325 N N . ILE A 1 165 ? -4.600 -6.293 -8.843 1.00 95.19 165 ILE A N 1
ATOM 1326 C CA . ILE A 1 165 ? -4.717 -4.882 -9.218 1.00 95.19 165 ILE A CA 1
ATOM 1327 C C . ILE A 1 165 ? -3.746 -4.565 -10.362 1.00 95.19 165 ILE A C 1
ATOM 1329 O O . ILE A 1 165 ? -4.130 -3.894 -11.320 1.00 95.19 165 ILE A O 1
ATOM 1333 N N . LEU A 1 166 ? -2.521 -5.096 -10.313 1.00 96.88 166 LEU A N 1
ATOM 1334 C CA . LEU A 1 166 ? -1.533 -4.925 -11.379 1.00 96.88 166 LEU A CA 1
ATOM 1335 C C . LEU A 1 166 ? -1.99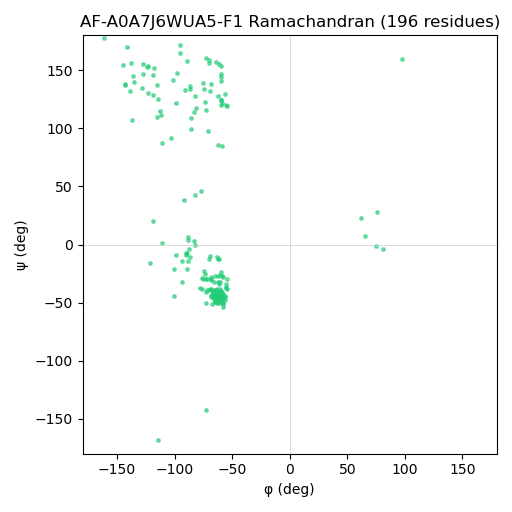3 -5.571 -12.693 1.00 96.88 166 LEU A C 1
ATOM 1337 O O . LEU A 1 166 ? -1.938 -4.912 -13.725 1.00 96.88 166 LEU A O 1
ATOM 1341 N N . VAL A 1 167 ? -2.510 -6.803 -12.657 1.00 97.75 167 VAL A N 1
ATOM 1342 C CA . VAL A 1 167 ? -3.056 -7.514 -13.827 1.00 97.75 167 VAL A CA 1
ATOM 1343 C C . VAL A 1 167 ? -4.188 -6.712 -14.452 1.00 97.75 167 VAL A C 1
ATOM 1345 O O . VAL A 1 167 ? -4.208 -6.526 -15.665 1.00 97.75 167 VAL A O 1
ATOM 1348 N N . SER A 1 168 ? -5.111 -6.196 -13.633 1.00 96.25 168 SER A N 1
ATOM 1349 C CA . SER A 1 168 ? -6.262 -5.445 -14.145 1.00 96.25 168 SER A CA 1
ATOM 1350 C C . SER A 1 168 ? -5.879 -4.169 -14.902 1.00 96.25 168 SER A C 1
ATOM 1352 O O . SER A 1 168 ? -6.619 -3.753 -15.791 1.00 96.25 168 SER A O 1
ATOM 1354 N N . HIS A 1 169 ? -4.731 -3.563 -14.578 1.00 96.38 169 HIS A N 1
ATOM 1355 C CA . HIS A 1 169 ? -4.281 -2.308 -15.183 1.00 96.38 169 HIS A CA 1
ATOM 1356 C C . HIS A 1 169 ? -3.232 -2.504 -16.284 1.00 96.38 169 HIS A C 1
ATOM 1358 O O . HIS A 1 169 ? -3.297 -1.879 -17.344 1.00 96.38 169 HIS A O 1
ATOM 1364 N N . PHE A 1 170 ? -2.248 -3.368 -16.041 1.00 96.94 170 PHE A N 1
ATOM 1365 C CA . PHE A 1 170 ? -1.096 -3.550 -16.921 1.00 96.94 170 PHE A CA 1
ATOM 1366 C C . PHE A 1 170 ? -1.190 -4.777 -17.830 1.00 96.94 170 PHE A C 1
ATOM 1368 O O . PHE A 1 170 ? -0.528 -4.764 -18.864 1.00 96.94 170 PHE A O 1
ATOM 1375 N N . GLY A 1 171 ? -2.021 -5.768 -17.491 1.00 97.12 171 GLY A N 1
ATOM 1376 C CA . GLY A 1 171 ? -2.079 -7.070 -18.162 1.00 97.12 171 GLY A CA 1
ATOM 1377 C C . GLY A 1 171 ? -1.286 -8.156 -17.427 1.00 97.12 171 GLY A C 1
ATOM 1378 O O . GLY A 1 171 ? -0.413 -7.867 -16.607 1.00 97.12 171 GLY A O 1
ATOM 1379 N N . GLU A 1 172 ? -1.613 -9.421 -17.697 1.00 97.81 172 GLU A N 1
ATOM 1380 C CA . GLU A 1 172 ? -0.965 -10.595 -17.085 1.00 97.81 172 GLU A CA 1
ATOM 1381 C C . GLU A 1 172 ? 0.456 -10.807 -17.632 1.00 97.81 172 GLU A C 1
ATOM 1383 O O . GLU A 1 172 ? 1.354 -11.259 -16.922 1.00 97.81 172 GLU A O 1
ATOM 1388 N N . GLU A 1 173 ? 0.686 -10.402 -18.879 1.00 97.62 173 GLU A N 1
ATOM 1389 C CA . GLU A 1 173 ? 1.918 -10.614 -19.633 1.00 97.62 173 GLU A CA 1
ATOM 1390 C C . GLU A 1 173 ? 3.166 -9.990 -18.994 1.00 97.62 173 GLU A C 1
ATOM 1392 O O . GLU A 1 173 ? 4.271 -10.491 -19.203 1.00 97.62 173 GLU A O 1
ATOM 1397 N N . ILE A 1 174 ? 3.012 -8.925 -18.199 1.00 97.56 174 ILE A N 1
ATOM 1398 C CA . ILE A 1 174 ? 4.143 -8.229 -17.569 1.00 97.56 174 ILE A CA 1
ATOM 1399 C C . ILE A 1 174 ? 4.461 -8.722 -16.155 1.00 97.56 174 ILE A C 1
ATOM 1401 O O . ILE A 1 174 ? 5.508 -8.377 -15.612 1.00 97.56 174 ILE A O 1
ATOM 1405 N N . ILE A 1 175 ? 3.558 -9.478 -15.526 1.00 98.06 175 ILE A N 1
ATOM 1406 C CA . ILE A 1 175 ? 3.588 -9.719 -14.076 1.00 98.06 175 ILE A CA 1
ATOM 1407 C C . ILE A 1 175 ? 4.799 -10.547 -13.673 1.00 98.06 175 ILE A C 1
ATOM 1409 O O . ILE A 1 175 ? 5.484 -10.215 -12.705 1.00 98.06 175 ILE A O 1
ATOM 1413 N N . GLU A 1 176 ? 5.088 -11.602 -14.431 1.00 98.06 176 GLU A N 1
ATOM 1414 C CA . GLU A 1 176 ? 6.210 -12.485 -14.129 1.00 98.06 176 GLU A CA 1
ATOM 1415 C C . GLU A 1 176 ? 7.548 -11.734 -14.210 1.00 98.06 176 GLU A C 1
ATOM 1417 O O . GLU A 1 176 ? 8.363 -11.813 -13.293 1.00 98.06 176 GLU A O 1
ATOM 1422 N N . ASP A 1 177 ? 7.760 -10.947 -15.269 1.00 97.94 177 ASP A N 1
ATOM 1423 C CA . ASP A 1 177 ? 8.977 -10.141 -15.439 1.00 97.94 177 ASP A CA 1
ATOM 1424 C C . ASP A 1 177 ? 9.071 -9.025 -14.381 1.00 97.94 177 ASP A C 1
ATOM 1426 O O . ASP A 1 177 ? 10.119 -8.815 -13.764 1.00 97.94 177 ASP A O 1
ATOM 1430 N N . LEU A 1 178 ? 7.952 -8.359 -14.077 1.00 97.94 178 LEU A N 1
ATOM 1431 C CA . LEU A 1 178 ? 7.886 -7.316 -13.054 1.00 97.94 178 LEU A CA 1
ATOM 1432 C C . LEU A 1 178 ? 8.361 -7.823 -11.686 1.00 97.94 178 LEU A C 1
ATOM 1434 O O . LEU A 1 178 ? 9.168 -7.156 -11.028 1.00 97.94 178 LEU A O 1
ATOM 1438 N N . PHE A 1 179 ? 7.877 -8.989 -11.250 1.00 97.25 179 PHE A N 1
ATOM 1439 C CA . PHE A 1 179 ? 8.226 -9.531 -9.938 1.00 97.25 179 PHE A CA 1
ATOM 1440 C C . PHE A 1 179 ? 9.631 -10.134 -9.882 1.00 97.25 179 PHE A C 1
ATOM 1442 O O . PHE A 1 179 ? 10.266 -10.030 -8.831 1.00 97.25 179 PHE A O 1
ATOM 1449 N N . HIS A 1 180 ? 10.167 -10.656 -10.990 1.00 96.00 180 HIS A N 1
ATOM 1450 C CA . HIS A 1 180 ? 11.590 -11.002 -11.081 1.00 96.00 180 HIS A CA 1
ATOM 1451 C C . HIS A 1 180 ? 12.477 -9.765 -10.906 1.00 96.00 180 HIS A C 1
ATOM 1453 O O . HIS A 1 180 ? 13.344 -9.733 -10.033 1.00 96.00 180 HIS A O 1
ATOM 1459 N N . ARG A 1 181 ? 12.195 -8.688 -11.650 1.00 95.25 181 ARG A N 1
ATOM 1460 C CA . ARG A 1 181 ? 12.928 -7.417 -11.527 1.00 95.25 181 ARG A CA 1
ATOM 1461 C C . ARG A 1 181 ? 12.821 -6.828 -10.130 1.00 95.25 181 ARG A C 1
ATOM 1463 O O . ARG A 1 181 ? 13.795 -6.285 -9.620 1.00 95.25 181 ARG A O 1
ATOM 1470 N N . PHE A 1 182 ? 11.639 -6.903 -9.518 1.00 94.19 182 PHE A N 1
ATOM 1471 C CA . PHE A 1 182 ? 11.410 -6.466 -8.142 1.00 94.19 182 PHE A CA 1
ATOM 1472 C C . PHE A 1 182 ? 12.249 -7.259 -7.126 1.00 94.19 182 PHE A C 1
ATOM 1474 O O . PHE A 1 182 ? 12.865 -6.646 -6.252 1.00 94.19 182 PHE A O 1
ATOM 1481 N N . ALA A 1 183 ? 12.300 -8.589 -7.253 1.00 93.31 183 ALA A N 1
ATOM 1482 C CA . ALA A 1 183 ? 13.075 -9.460 -6.369 1.00 93.31 183 ALA A CA 1
ATOM 1483 C C . ALA A 1 183 ? 14.585 -9.185 -6.460 1.00 93.31 183 ALA A C 1
ATOM 1485 O O . ALA A 1 183 ? 15.263 -9.105 -5.435 1.00 93.31 183 ALA A O 1
ATOM 1486 N N . ASP A 1 184 ? 15.090 -8.965 -7.675 1.00 91.06 184 ASP A N 1
ATOM 1487 C CA . ASP A 1 184 ? 16.525 -8.848 -7.955 1.00 91.06 184 ASP A CA 1
ATOM 1488 C C . ASP A 1 184 ? 17.070 -7.415 -7.818 1.00 91.06 184 ASP A C 1
ATOM 1490 O O . ASP A 1 184 ? 18.240 -7.145 -8.118 1.00 91.06 184 ASP A O 1
ATOM 1494 N N . ARG A 1 185 ? 16.254 -6.461 -7.341 1.00 85.50 185 ARG A N 1
ATOM 1495 C CA . ARG A 1 185 ? 16.669 -5.056 -7.250 1.00 85.50 185 ARG A CA 1
ATOM 1496 C C . ARG A 1 185 ? 17.909 -4.880 -6.359 1.00 85.50 185 ARG A C 1
ATOM 1498 O O . ARG A 1 185 ? 17.873 -5.175 -5.158 1.00 85.50 185 ARG A O 1
ATOM 1505 N N . PRO A 1 186 ? 18.999 -4.276 -6.871 1.00 73.62 186 PRO A N 1
ATOM 1506 C CA . PRO A 1 186 ? 20.232 -4.099 -6.105 1.00 73.62 186 PRO A CA 1
ATOM 1507 C C . PRO A 1 186 ? 20.069 -3.108 -4.943 1.00 73.62 186 PRO A C 1
ATOM 1509 O O . PRO A 1 186 ? 20.731 -3.260 -3.914 1.00 73.62 186 PRO A O 1
ATOM 1512 N N . ASP A 1 187 ? 19.155 -2.144 -5.060 1.00 72.00 187 ASP A N 1
ATOM 1513 C CA . ASP A 1 187 ? 18.772 -1.192 -4.012 1.00 72.00 187 ASP A CA 1
ATOM 1514 C C . ASP A 1 187 ? 17.727 -1.745 -3.018 1.00 72.00 187 ASP A C 1
ATOM 1516 O O . ASP A 1 187 ? 17.297 -1.037 -2.098 1.00 72.00 187 ASP A O 1
ATOM 1520 N N . GLY A 1 188 ? 17.348 -3.016 -3.188 1.00 67.44 188 GLY A N 1
ATOM 1521 C CA . GLY A 1 188 ? 16.341 -3.737 -2.420 1.00 67.44 188 GLY A CA 1
ATOM 1522 C C . GLY A 1 188 ? 16.749 -4.117 -0.995 1.00 67.44 188 GLY A C 1
ATOM 1523 O O . GLY A 1 188 ? 17.348 -3.329 -0.257 1.00 67.44 188 GLY A O 1
ATOM 1524 N N . PHE A 1 189 ? 16.326 -5.305 -0.583 1.00 66.94 189 PHE A N 1
ATOM 1525 C CA . PHE A 1 189 ? 16.329 -5.809 0.791 1.00 66.94 189 PHE A CA 1
ATOM 1526 C C . PHE A 1 189 ? 17.748 -5.846 1.370 1.00 66.94 189 PHE A C 1
ATOM 1528 O O . PHE A 1 189 ? 18.678 -6.374 0.763 1.00 66.94 189 PHE A O 1
ATOM 1535 N N . GLN A 1 190 ? 17.923 -5.174 2.505 1.00 61.91 190 GLN A N 1
ATOM 1536 C CA . GLN A 1 190 ? 19.171 -5.113 3.261 1.00 61.91 190 GLN A CA 1
ATOM 1537 C C . GLN A 1 190 ? 18.881 -5.719 4.635 1.00 61.91 190 GLN A C 1
ATOM 1539 O O . GLN A 1 190 ? 17.766 -5.518 5.128 1.00 61.91 190 GLN A O 1
ATOM 1544 N N . PRO A 1 191 ? 19.848 -6.410 5.258 1.00 57.72 191 PRO A N 1
ATOM 1545 C CA . PRO A 1 191 ? 19.651 -6.950 6.594 1.00 57.72 191 PRO A CA 1
ATOM 1546 C C . PRO A 1 191 ? 19.342 -5.808 7.570 1.00 57.72 191 PRO A C 1
ATOM 1548 O O . PRO A 1 191 ? 19.862 -4.695 7.416 1.00 57.72 191 PRO A O 1
ATOM 1551 N N . LYS A 1 192 ? 18.507 -6.067 8.587 1.00 52.16 192 LYS A N 1
ATOM 1552 C CA . LYS A 1 192 ? 18.359 -5.128 9.708 1.00 52.16 192 LYS A CA 1
ATOM 1553 C C . LYS A 1 192 ? 19.754 -4.883 10.291 1.00 52.16 192 LYS A C 1
ATOM 1555 O O . LYS A 1 192 ? 20.406 -5.812 10.757 1.00 52.16 192 LYS A O 1
ATOM 1560 N N . SER A 1 193 ? 20.219 -3.634 10.284 1.00 45.28 193 SER A N 1
ATOM 1561 C CA . SER A 1 193 ? 21.337 -3.256 11.143 1.00 45.28 193 SER A CA 1
ATOM 1562 C C . SER A 1 193 ? 20.881 -3.460 12.583 1.00 45.28 193 SER A C 1
ATOM 1564 O O . SER A 1 193 ? 19.830 -2.933 12.952 1.00 45.28 193 SER A O 1
ATOM 1566 N N . SER A 1 194 ? 21.650 -4.199 13.380 1.00 36.12 194 SER A N 1
ATOM 1567 C CA . SER A 1 194 ? 21.486 -4.301 14.830 1.00 36.12 194 SER A CA 1
ATOM 1568 C C . SER A 1 194 ? 21.612 -2.903 15.456 1.00 36.12 194 SER A C 1
ATOM 1570 O O . SER A 1 194 ? 22.700 -2.464 15.823 1.00 36.12 194 SER A O 1
ATOM 1572 N N . GLY A 1 195 ? 20.507 -2.163 15.482 1.00 33.62 195 GLY A N 1
ATOM 1573 C CA . GLY A 1 195 ? 20.361 -0.852 16.098 1.00 33.62 195 GLY A CA 1
ATOM 1574 C C . GLY A 1 195 ? 19.416 -1.006 17.277 1.00 33.62 195 GLY A C 1
ATOM 1575 O O . GLY A 1 195 ? 18.271 -1.407 17.091 1.00 33.62 195 GLY A O 1
ATOM 1576 N N . GLY A 1 196 ? 19.954 -0.788 18.476 1.00 29.75 196 GLY A N 1
ATOM 1577 C CA . GLY A 1 196 ? 19.345 -1.163 19.745 1.00 29.75 196 GLY A CA 1
ATOM 1578 C C . GLY A 1 196 ? 17.986 -0.529 20.022 1.00 29.75 196 GLY A C 1
ATOM 1579 O O . GLY A 1 196 ? 17.669 0.565 19.559 1.00 29.75 196 GLY A O 1
ATOM 1580 N N . ALA A 1 197 ? 17.214 -1.242 20.839 1.00 28.64 197 ALA A N 1
ATOM 1581 C CA . ALA A 1 197 ? 16.105 -0.669 21.573 1.00 28.64 197 ALA A CA 1
ATOM 1582 C C . ALA A 1 197 ? 16.607 0.534 22.389 1.00 28.64 197 ALA A C 1
ATOM 1584 O O . ALA A 1 197 ? 17.469 0.382 23.258 1.00 28.64 197 ALA A O 1
ATOM 1585 N N . THR A 1 198 ? 16.059 1.708 22.103 1.00 29.84 198 THR A N 1
ATOM 1586 C CA . THR A 1 198 ? 15.972 2.831 23.040 1.00 29.84 198 THR A CA 1
ATOM 1587 C C . THR A 1 198 ? 14.598 3.442 22.907 1.00 29.84 198 THR A C 1
ATOM 1589 O O . THR A 1 198 ? 14.229 3.728 21.743 1.00 29.84 198 THR A O 1
#

Sequence (198 aa):
EIVPQGIENNKGNIYMYKTSPQNVFDAYLKQFDSDFSSFLRSRSEEIISGGRMVITMIGRRILEPSNKERCKLWELLAKSLRDMVAEKIVEEAKLDSFNLPYYNPNGTEIRNIIQRDGSFHLDLLESFDVNWDATDDPENEDFVFSKITSGQNVAKCIRAVSESILVSHFGEEIIEDLFHRFADRPDGFQPKSSGGAT

Nearest PDB structures (foldseek):
  8uzd-assembly1_A  TM=9.098E-01  e=2.382E-12  Ilex paraguariensis
  6lyi-assembly1_B-2  TM=9.466E-01  e=7.272E-12  Camellia sinensis var. assamica
  8uzd-assembly1_B-2  TM=9.270E-01  e=7.689E-12  Ilex paraguariensis
  6lyh-assembly3_G-3  TM=9.282E-01  e=2.775E-11  Camellia sinensis var. assamica
  6lyh-assembly2_A  TM=9.354E-01  e=3.280E-11  Camellia sinensis var. assamica

Secondary structure (DSSP, 8-state):
--SPSS-TT-TT-SS--TTS-HHHHHHHHHHHHHHHHHHHHHHHHHSPTT---------BS-S-TTSS-S-HHHHHHHHHHHHHHHTTSS-HHHHHH---S----BHHHHHHHHHHH-SS--------PPPSSTT--TT-TT----HHHHHHHHHHHHHHHHHHHHHHHH-GGGHHHHHHHHHT-TTS--PPP-----

Foldseek 3Di:
DLAFPPQLVQALAQEDALPGDPVRVVRLLVSCLVVVLVVLVVVLVVADVVGDDDD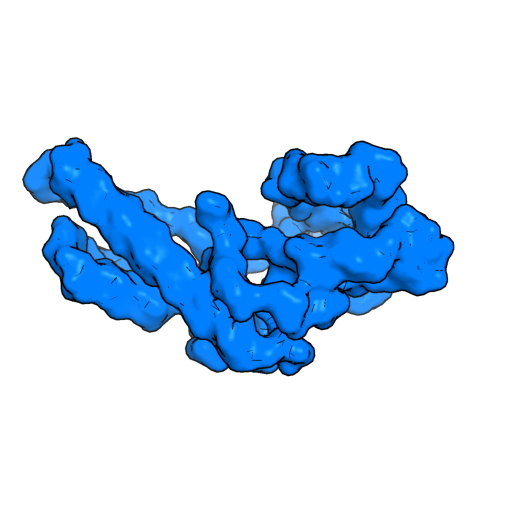DDAAFADPDSHDDRHPVLRVLLSVLVVVCCVVVVFPSSLSSPHYDSDDHYHPVSVVVSCVVSVSDDDPDDDDDDDDLQPPPDPVDPPDDDDLLVSLLRSLVVCCVVCVVVCCVRTNPVCSVVSSVSSSPPPPDDDDPDPDDDD

Mean predicted aligned error: 6.61 Å

Organism: Thalictrum thalictroides (NCBI:txid46969)

pLDDT: mean 86.92, std 15.22, range [28.64, 98.06]

Solvent-accessible surface area (backbone atoms only — not comparable to full-atom values): 12341 Å² total; per-residue (Å²): 128,78,49,59,73,88,40,77,75,31,61,78,30,38,59,91,48,85,85,41,52,70,61,43,55,53,28,46,50,52,44,48,54,54,52,52,46,51,50,50,56,56,47,51,77,72,49,55,92,92,61,86,86,88,86,87,76,72,59,32,90,64,89,60,87,74,50,94,79,49,70,59,65,60,53,46,46,28,49,34,53,50,53,34,30,78,69,65,77,39,60,61,69,61,46,26,70,38,61,57,69,72,75,59,51,28,69,66,59,54,50,51,49,42,64,70,66,57,76,59,84,85,86,81,88,85,86,83,90,77,70,78,36,86,80,71,46,90,86,44,90,85,60,73,92,45,60,65,62,42,15,46,50,32,32,51,56,52,41,76,78,39,43,73,64,46,32,75,75,74,37,69,88,50,49,68,60,44,44,52,49,42,21,67,37,91,87,50,75,69,80,82,74,95,68,77,96,126